Protein 1GU2 (pdb70)

CATH classification: 1.10.760.10

Structure (mmCIF, N/CA/C/O backbone):
data_1GU2
#
_entry.id   1GU2
#
_cell.length_a   58.537
_cell.length_b   74.115
_cell.length_c   78.388
_cell.angle_alpha   90.00
_cell.angle_beta   90.00
_cell.angle_gamma   90.00
#
_symmetry.space_group_name_H-M   'P 21 21 21'
#
loop_
_entity.id
_entity.type
_entity.pdbx_description
1 polymer "CYTOCHROME C''"
2 non-polymer 'HEME C'
3 water water
#
loop_
_atom_site.group_PDB
_atom_site.id
_atom_site.type_symbol
_atom_site.label_atom_id
_atom_site.label_alt_id
_atom_site.label_comp_id
_atom_site.label_asym_id
_atom_site.label_entity_id
_atom_site.label_seq_id
_atom_site.pdbx_PDB_ins_code
_atom_site.Cartn_x
_atom_site.Cartn_y
_atom_site.Cartn_z
_atom_site.occupancy
_atom_site.B_iso_or_equiv
_atom_site.auth_seq_id
_atom_site.auth_comp_id
_atom_site.auth_asym_id
_atom_site.auth_atom_id
_atom_site.pdbx_PDB_model_num
ATOM 1 N N . ASP A 1 1 ? 5.412 1.422 -1.843 1.00 15.93 1 ASP A N 1
ATOM 2 C CA . ASP A 1 1 ? 3.954 1.441 -1.783 1.00 12.88 1 ASP A CA 1
ATOM 3 C C . ASP A 1 1 ? 3.430 0.127 -1.244 1.00 11.78 1 ASP A C 1
ATOM 4 O O . ASP A 1 1 ? 4.192 -0.792 -0.938 1.00 12.21 1 ASP A O 1
ATOM 9 N N . VAL A 1 2 ? 2.099 -0.004 -1.132 1.00 12.84 2 VAL A N 1
ATOM 10 C CA . VAL A 1 2 ? 1.487 -1.234 -0.657 1.00 11.93 2 VAL A CA 1
ATOM 11 C C . VAL A 1 2 ? 1.848 -2.386 -1.540 1.00 11.96 2 VAL A C 1
ATOM 12 O O . VAL A 1 2 ? 2.085 -3.492 -1.030 1.00 12.18 2 VAL A O 1
ATOM 16 N N . THR A 1 3 ? 1.941 -2.231 -2.840 1.00 13.32 3 THR A N 1
ATOM 17 C CA . THR A 1 3 ? 2.241 -3.313 -3.770 1.00 11.43 3 THR A CA 1
ATOM 18 C C . THR A 1 3 ? 3.573 -3.968 -3.426 1.00 12.07 3 THR A C 1
ATOM 19 O O . THR A 1 3 ? 3.675 -5.185 -3.347 1.00 12.33 3 THR A O 1
ATOM 23 N N . ASN A 1 4 ? 4.590 -3.121 -3.281 1.00 12.36 4 ASN A N 1
ATOM 24 C CA . ASN A 1 4 ? 5.915 -3.690 -2.992 1.00 13.09 4 ASN A CA 1
ATOM 25 C C . ASN A 1 4 ? 5.932 -4.307 -1.619 1.00 11.24 4 ASN A C 1
ATOM 26 O O . ASN A 1 4 ? 6.598 -5.325 -1.439 1.00 11.89 4 ASN A O 1
ATOM 31 N N . ALA A 1 5 ? 5.229 -3.701 -0.657 1.00 10.90 5 ALA A N 1
ATOM 32 C CA . ALA A 1 5 ? 5.211 -4.283 0.699 1.00 10.81 5 ALA A CA 1
ATOM 33 C C . ALA A 1 5 ? 4.582 -5.653 0.646 1.00 10.25 5 ALA A C 1
ATOM 34 O O . ALA A 1 5 ? 5.099 -6.599 1.228 1.00 10.66 5 ALA A O 1
ATOM 36 N N . GLU A 1 6 ? 3.436 -5.779 -0.015 1.00 10.11 6 GLU A N 1
ATOM 37 C CA . GLU A 1 6 ? 2.773 -7.064 -0.071 1.00 10.10 6 GLU A CA 1
ATOM 38 C C . GLU A 1 6 ? 3.673 -8.131 -0.702 1.00 9.64 6 GLU A C 1
ATOM 39 O O . GLU A 1 6 ? 3.755 -9.261 -0.215 1.00 10.09 6 GLU A O 1
ATOM 45 N N . LYS A 1 7 ? 4.335 -7.810 -1.809 1.00 9.57 7 LYS A N 1
ATOM 46 C CA . LYS A 1 7 ? 5.215 -8.796 -2.434 1.00 10.15 7 LYS A CA 1
ATOM 47 C C . LYS A 1 7 ? 6.369 -9.198 -1.521 1.00 10.09 7 LYS A C 1
ATOM 48 O O . LYS A 1 7 ? 6.810 -10.357 -1.541 1.00 10.44 7 LYS A O 1
ATOM 54 N N . LEU A 1 8 ? 6.883 -8.278 -0.704 1.00 9.76 8 LEU A N 1
ATOM 55 C CA . LEU A 1 8 ? 7.947 -8.607 0.262 1.00 9.85 8 LEU A CA 1
ATOM 56 C C . LEU A 1 8 ? 7.433 -9.580 1.307 1.00 9.77 8 LEU A C 1
ATOM 57 O O . LEU A 1 8 ? 8.206 -10.453 1.764 1.00 10.27 8 LEU A O 1
ATOM 62 N N . VAL A 1 9 ? 6.182 -9.506 1.712 1.00 9.94 9 VAL A N 1
ATOM 63 C CA . VAL A 1 9 ? 5.683 -10.501 2.686 1.00 10.76 9 VAL A CA 1
ATOM 64 C C . VAL A 1 9 ? 5.818 -11.903 2.126 1.00 10.26 9 VAL A C 1
ATOM 65 O O . VAL A 1 9 ? 6.266 -12.813 2.804 1.00 10.84 9 VAL A O 1
ATOM 69 N N . TYR A 1 10 ? 5.462 -12.137 0.828 1.00 11.43 10 TYR A N 1
ATOM 70 C CA . TYR A 1 10 ? 5.632 -13.485 0.270 1.00 12.28 10 TYR A CA 1
ATOM 71 C C . TYR A 1 10 ? 7.080 -13.914 0.203 1.00 11.89 10 TYR A C 1
ATOM 72 O O . TYR A 1 10 ? 7.430 -15.048 0.512 1.00 13.20 10 TYR A O 1
ATOM 81 N N . LYS A 1 11 ? 7.935 -12.990 -0.220 1.00 11.32 11 LYS A N 1
ATOM 82 C CA . LYS A 1 11 ? 9.359 -13.282 -0.327 1.00 11.53 11 LYS A CA 1
ATOM 83 C C . LYS A 1 11 ? 9.914 -13.732 1.013 1.00 11.60 11 LYS A C 1
ATOM 84 O O . LYS A 1 11 ? 10.541 -14.794 1.139 1.00 12.63 11 LYS A O 1
ATOM 90 N N . TYR A 1 12 ? 9.696 -12.946 2.063 1.00 10.63 12 TYR A N 1
ATOM 91 C CA . TYR A 1 12 ? 10.240 -13.308 3.366 1.00 10.19 12 TYR A CA 1
ATOM 92 C C . TYR A 1 12 ? 9.547 -14.536 3.957 1.00 10.78 12 TYR A C 1
ATOM 93 O O . TYR A 1 12 ? 10.192 -15.328 4.680 1.00 11.40 12 TYR A O 1
ATOM 102 N N . THR A 1 13 ? 8.265 -14.733 3.644 1.00 10.74 13 THR A N 1
ATOM 103 C CA . THR A 1 13 ? 7.610 -15.964 4.127 1.00 10.96 13 THR A CA 1
ATOM 104 C C . THR A 1 13 ? 8.263 -17.193 3.550 1.00 11.06 13 THR A C 1
ATOM 105 O O . THR A 1 13 ? 8.520 -18.185 4.274 1.00 12.25 13 THR A O 1
ATOM 109 N N . ASN A 1 14 ? 8.549 -17.153 2.253 1.00 11.93 14 ASN A N 1
ATOM 110 C CA . ASN A 1 14 ? 9.143 -18.332 1.626 1.00 11.92 14 ASN A CA 1
ATOM 111 C C . ASN A 1 14 ? 10.557 -18.571 2.134 1.00 12.29 14 ASN A C 1
ATOM 112 O O . ASN A 1 14 ? 10.927 -19.749 2.357 1.00 12.54 14 ASN A O 1
ATOM 117 N N . ILE A 1 15 ? 11.371 -17.520 2.344 1.00 11.06 15 ILE A N 1
ATOM 118 C CA . ILE A 1 15 ? 12.697 -17.691 2.941 1.00 11.85 15 ILE A CA 1
ATOM 119 C C . ILE A 1 15 ? 12.572 -18.287 4.338 1.00 10.62 15 ILE A C 1
ATOM 120 O O . ILE A 1 15 ? 13.314 -19.204 4.715 1.00 12.02 15 ILE A O 1
ATOM 125 N N . ALA A 1 16 ? 11.635 -17.771 5.152 1.00 10.90 16 ALA A N 1
ATOM 126 C CA . ALA A 1 16 ? 11.443 -18.243 6.525 1.00 10.19 16 ALA A CA 1
ATOM 127 C C . ALA A 1 16 ? 11.013 -19.699 6.555 1.00 11.01 16 ALA A C 1
ATOM 128 O O . ALA A 1 16 ? 11.527 -20.478 7.368 1.00 11.39 16 ALA A O 1
ATOM 130 N N . HIS A 1 17 ? 10.108 -20.069 5.664 1.00 10.78 17 HIS A N 1
ATOM 131 C CA . HIS A 1 17 ? 9.635 -21.459 5.659 1.00 11.48 17 HIS A CA 1
ATOM 132 C C . HIS A 1 17 ? 10.729 -22.438 5.270 1.00 12.04 17 HIS A C 1
ATOM 133 O O . HIS A 1 17 ? 10.771 -23.563 5.780 1.00 12.94 17 HIS A O 1
ATOM 140 N N . SER A 1 18 ? 11.659 -22.048 4.394 1.00 11.30 18 SER A N 1
ATOM 141 C CA . SER A 1 18 ? 12.797 -22.892 4.053 1.00 11.51 18 SER A CA 1
ATOM 142 C C . SER A 1 18 ? 13.708 -23.115 5.271 1.00 11.34 18 SER A C 1
ATOM 143 O O . SER A 1 18 ? 14.210 -24.218 5.489 1.00 12.44 18 SER A O 1
ATOM 146 N N . ALA A 1 19 ? 13.912 -22.063 6.050 1.00 11.33 19 ALA A N 1
ATOM 147 C CA . ALA A 1 19 ? 14.829 -22.121 7.182 1.00 12.31 19 ALA A CA 1
ATOM 148 C C . ALA A 1 19 ? 14.228 -22.721 8.447 1.00 12.76 19 ALA A C 1
ATOM 149 O O . ALA A 1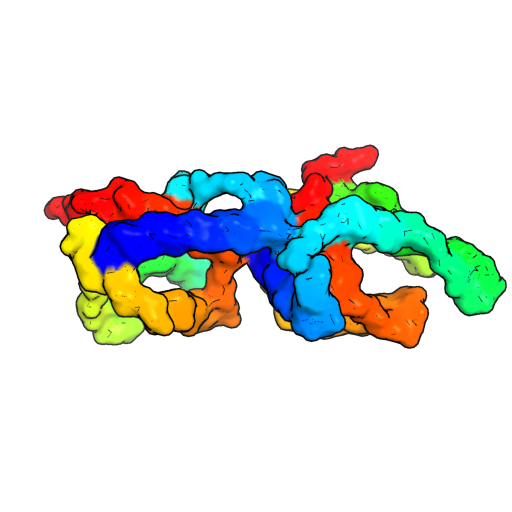 19 ? 14.951 -23.205 9.317 1.00 15.15 19 ALA A O 1
ATOM 151 N N . ASN A 1 20 ? 12.914 -22.632 8.564 1.00 12.65 20 ASN A N 1
ATOM 152 C CA . ASN A 1 20 ? 12.124 -22.916 9.781 1.00 11.31 20 ASN A CA 1
ATOM 153 C C . ASN A 1 20 ? 10.824 -23.524 9.343 1.00 11.85 20 ASN A C 1
ATOM 154 O O . ASN A 1 20 ? 9.841 -22.799 9.244 1.00 12.65 20 ASN A O 1
ATOM 159 N N . PRO A 1 21 ? 10.833 -24.810 8.998 1.00 13.11 21 PRO A N 1
ATOM 160 C CA . PRO A 1 21 ? 9.684 -25.415 8.329 1.00 13.97 21 PRO A CA 1
ATOM 161 C C . PRO A 1 21 ? 8.342 -25.317 9.047 1.00 14.78 21 PRO A C 1
ATOM 162 O O . PRO A 1 21 ? 7.277 -25.313 8.388 1.00 17.14 21 PRO A O 1
ATOM 166 N N . MET A 1 22 ? 8.327 -25.206 10.385 1.00 14.22 22 MET A N 1
ATOM 167 C CA . MET A 1 22 ? 7.047 -25.040 11.065 1.00 15.11 22 MET A CA 1
ATOM 168 C C . MET A 1 22 ? 6.424 -23.684 10.796 1.00 15.27 22 MET A C 1
ATOM 169 O O . MET A 1 22 ? 5.220 -23.518 11.003 1.00 18.90 22 MET A O 1
ATOM 174 N N . TYR A 1 23 ? 7.197 -22.714 10.327 1.00 13.26 23 TYR A N 1
ATOM 175 C CA . TYR A 1 23 ? 6.624 -21.422 9.945 1.00 12.72 23 TYR A CA 1
ATOM 176 C C . TYR A 1 23 ? 6.058 -21.519 8.569 1.00 12.34 23 TYR A C 1
ATOM 177 O O . TYR A 1 23 ? 6.817 -21.824 7.614 1.00 14.31 23 TYR A O 1
ATOM 186 N N . GLU A 1 24 ? 4.789 -21.260 8.418 1.00 12.84 24 GLU A N 1
ATOM 187 C CA . GLU A 1 24 ? 4.089 -21.455 7.139 1.00 16.10 24 GLU A CA 1
ATOM 188 C C . GLU A 1 24 ? 3.487 -20.216 6.514 1.00 14.51 24 GLU A C 1
ATOM 189 O O . GLU A 1 24 ? 3.380 -20.123 5.287 1.00 16.09 24 GLU A O 1
ATOM 195 N N . ALA A 1 25 ? 3.086 -19.258 7.342 1.00 13.02 25 ALA A N 1
ATOM 196 C CA . ALA A 1 25 ? 2.375 -18.064 6.898 1.00 13.70 25 ALA A CA 1
ATOM 197 C C . ALA A 1 25 ? 2.567 -16.982 7.923 1.00 12.28 25 ALA A C 1
ATOM 198 O O . ALA A 1 25 ? 2.777 -17.244 9.096 1.00 13.83 25 ALA A O 1
ATOM 200 N N . PRO A 1 26 ? 2.482 -15.736 7.492 1.00 10.89 26 PRO A N 1
ATOM 201 C CA . PRO A 1 26 ? 2.611 -14.620 8.453 1.00 12.28 26 PRO A CA 1
ATOM 202 C C . PRO A 1 26 ? 1.576 -14.583 9.559 1.00 11.12 26 PRO A C 1
ATOM 203 O O . PRO A 1 26 ? 0.394 -14.924 9.377 1.00 13.97 26 PRO A O 1
ATOM 207 N N . SER A 1 27 ? 1.993 -14.093 10.711 1.00 11.80 27 SER A N 1
ATOM 208 C CA . SER A 1 27 ? 1.143 -13.806 11.837 1.00 12.89 27 SER A CA 1
ATOM 209 C C . SER A 1 27 ? 1.162 -12.318 12.138 1.00 12.55 27 SER A C 1
ATOM 210 O O . SER A 1 27 ? 2.196 -11.821 12.606 1.00 11.66 27 SER A O 1
ATOM 213 N N . ILE A 1 28 ? 0.047 -11.664 11.859 1.00 12.21 28 ILE A N 1
ATOM 214 C CA . ILE A 1 28 ? 0.021 -10.253 12.199 1.00 13.14 28 ILE A CA 1
ATOM 215 C C . ILE A 1 28 ? 0.017 -10.006 13.704 1.00 12.60 28 ILE A C 1
ATOM 216 O O . ILE A 1 28 ? 0.536 -8.966 14.134 1.00 13.29 28 ILE A O 1
ATOM 225 N N . THR A 1 29 ? -0.505 -10.914 14.493 1.00 13.47 29 THR A N 1
ATOM 226 C CA . THR A 1 29 ? -0.396 -10.834 15.941 1.00 14.42 29 THR A CA 1
ATOM 227 C C . THR A 1 29 ? 1.060 -10.819 16.387 1.00 13.59 29 THR A C 1
ATOM 228 O O . THR A 1 29 ? 1.496 -10.012 17.243 1.00 14.36 29 THR A O 1
ATOM 232 N N . ASP A 1 30 ? 1.837 -11.754 15.814 1.00 12.99 30 ASP A N 1
ATOM 233 C CA . ASP A 1 30 ? 3.252 -11.768 16.198 1.00 12.62 30 ASP A CA 1
ATOM 234 C C . ASP A 1 30 ? 3.978 -10.554 15.693 1.00 11.69 30 ASP A C 1
ATOM 235 O O . ASP A 1 30 ? 4.892 -10.068 16.373 1.00 12.46 30 ASP A O 1
ATOM 240 N N . GLY A 1 31 ? 3.632 -10.045 14.537 1.00 10.85 31 GLY A N 1
ATOM 241 C CA . GLY A 1 31 ? 4.271 -8.806 14.049 1.00 11.66 31 GLY A CA 1
ATOM 242 C C . GLY A 1 31 ? 3.982 -7.630 14.959 1.00 10.92 31 GLY A C 1
ATOM 243 O O . GLY A 1 31 ? 4.898 -6.842 15.225 1.00 11.09 31 GLY A O 1
ATOM 244 N N . LYS A 1 32 ? 2.750 -7.500 15.450 1.00 11.48 32 LYS A N 1
ATOM 245 C CA . LYS A 1 32 ? 2.406 -6.456 16.375 1.00 11.32 32 LYS A CA 1
ATOM 246 C C . LYS A 1 32 ? 3.136 -6.614 17.719 1.00 11.24 32 LYS A C 1
ATOM 247 O O . LYS A 1 32 ? 3.641 -5.650 18.315 1.00 11.41 32 LYS A O 1
ATOM 253 N N . ILE A 1 33 ? 3.225 -7.859 18.227 1.00 12.00 33 ILE A N 1
ATOM 254 C CA . ILE A 1 33 ? 3.964 -8.081 19.468 1.00 12.53 33 ILE A CA 1
ATOM 255 C C . ILE A 1 33 ? 5.415 -7.719 19.282 1.00 12.62 33 ILE A C 1
ATOM 256 O O . ILE A 1 33 ? 5.979 -7.073 20.182 1.00 13.24 33 ILE A O 1
ATOM 261 N N . PHE A 1 34 ? 6.023 -8.076 18.171 1.00 11.58 34 PHE A N 1
ATOM 262 C CA . PHE A 1 34 ? 7.410 -7.752 17.884 1.00 11.45 34 PHE A CA 1
ATOM 263 C C . PHE A 1 34 ? 7.601 -6.235 17.903 1.00 11.31 34 PHE A C 1
ATOM 264 O O . PHE A 1 34 ? 8.564 -5.711 18.450 1.00 11.50 34 PHE A O 1
ATOM 272 N N . PHE A 1 35 ? 6.684 -5.477 17.317 1.00 10.83 35 PHE A N 1
ATOM 273 C CA . PHE A 1 35 ? 6.774 -4.010 17.206 1.00 10.60 35 PHE A CA 1
ATOM 274 C C . PHE A 1 35 ? 6.704 -3.318 18.555 1.00 10.84 35 PHE A C 1
ATOM 275 O O . PHE A 1 35 ? 7.363 -2.294 18.741 1.00 11.25 35 PHE A O 1
ATOM 283 N N . ASN A 1 36 ? 5.908 -3.870 19.471 1.00 10.94 36 ASN A N 1
ATOM 284 C CA . ASN A 1 36 ? 5.706 -3.270 20.789 1.00 11.90 36 ASN A CA 1
ATOM 285 C C . ASN A 1 36 ? 6.549 -3.849 21.886 1.00 11.76 36 ASN A C 1
ATOM 286 O O . ASN A 1 36 ? 6.580 -3.304 22.997 1.00 14.14 36 ASN A O 1
ATOM 291 N N . ARG A 1 37 ? 7.232 -4.953 21.656 1.00 14.51 37 ARG A N 1
ATOM 292 C CA . ARG A 1 37 ? 7.922 -5.661 22.735 1.00 16.97 37 ARG A CA 1
ATOM 293 C C . ARG A 1 37 ? 9.068 -4.858 23.277 1.00 14.31 37 ARG A C 1
ATOM 294 O O . ARG A 1 37 ? 9.879 -4.342 22.523 1.00 15.96 37 ARG A O 1
ATOM 302 N N . LYS A 1 38 ? 9.187 -4.764 24.620 1.00 13.99 38 LYS A N 1
ATOM 303 C CA . LYS A 1 38 ? 10.300 -4.103 25.222 1.00 12.75 38 LYS A CA 1
ATOM 304 C C . LYS A 1 38 ? 11.470 -5.052 25.278 1.00 14.98 38 LYS A C 1
ATOM 305 O O . LYS A 1 38 ? 11.411 -6.120 25.890 1.00 23.70 38 LYS A O 1
ATOM 311 N N . PHE A 1 39 ? 12.553 -4.644 24.631 1.00 11.77 39 PHE A N 1
ATOM 312 C CA . PHE A 1 39 ? 13.811 -5.377 24.678 1.00 11.18 39 PHE A CA 1
ATOM 313 C C . PHE A 1 39 ? 14.788 -4.608 25.534 1.00 11.26 39 PHE A C 1
ATOM 314 O O . PHE A 1 39 ? 14.610 -3.441 25.866 1.00 11.83 39 PHE A O 1
ATOM 322 N N . LYS A 1 40 ? 15.869 -5.296 25.924 1.00 11.99 40 LYS A N 1
ATOM 323 C CA . LYS A 1 40 ? 16.857 -4.729 26.831 1.00 11.94 40 LYS A CA 1
ATOM 324 C C . LYS A 1 40 ? 18.021 -4.198 26.038 1.00 12.53 40 LYS A C 1
ATOM 325 O O . LYS A 1 40 ? 18.681 -4.960 25.313 1.00 12.37 40 LYS A O 1
ATOM 331 N N . THR A 1 41 ? 18.284 -2.912 26.127 1.00 10.98 41 THR A N 1
ATOM 332 C CA . THR A 1 41 ? 19.471 -2.335 25.523 1.00 10.81 41 THR A CA 1
ATOM 333 C C . THR A 1 41 ? 20.681 -2.660 26.378 1.00 11.13 41 THR A C 1
ATOM 334 O O . THR A 1 41 ? 20.525 -3.071 27.560 1.00 11.13 41 THR A O 1
ATOM 338 N N . PRO A 1 42 ? 21.893 -2.523 25.857 1.00 11.31 42 PRO A N 1
ATOM 339 C CA . PRO A 1 42 ? 23.079 -2.859 26.674 1.00 11.55 42 PRO A CA 1
ATOM 340 C C . PRO A 1 42 ? 23.131 -2.201 28.047 1.00 11.00 42 PRO A C 1
ATOM 341 O O . PRO A 1 42 ? 23.576 -2.806 29.035 1.00 13.38 42 PRO A O 1
ATOM 345 N N . SER A 1 43 ? 22.648 -0.978 28.133 1.00 10.05 43 SER A N 1
ATOM 346 C CA . SER A 1 43 ? 22.636 -0.191 29.361 1.00 11.58 43 SER A CA 1
ATOM 347 C C . SER A 1 43 ? 21.704 -0.745 30.432 1.00 11.67 43 SER A C 1
ATOM 348 O O . SER A 1 43 ? 21.820 -0.400 31.591 1.00 14.62 43 SER A O 1
ATOM 351 N N . GLY A 1 44 ? 20.730 -1.562 30.036 1.00 10.82 44 GLY A N 1
ATOM 352 C CA . GLY A 1 44 ? 19.667 -2.027 30.947 1.00 11.52 44 GLY A CA 1
ATOM 353 C C . GLY A 1 44 ? 18.368 -1.270 30.711 1.00 10.45 44 GLY A C 1
ATOM 354 O O . GLY A 1 44 ? 17.334 -1.758 31.146 1.00 12.45 44 GLY A O 1
ATOM 355 N N . LYS A 1 45 ? 18.391 -0.144 29.999 1.00 10.51 45 LYS A N 1
ATOM 356 C CA . LYS A 1 45 ? 17.153 0.567 29.673 1.00 10.92 45 LYS A CA 1
ATOM 357 C C . LYS A 1 45 ? 16.374 -0.244 28.653 1.00 10.69 45 LYS A C 1
ATOM 358 O O . LYS A 1 45 ? 16.929 -0.807 27.695 1.00 12.31 45 LYS A O 1
ATOM 364 N N . GLU A 1 46 ? 15.071 -0.295 28.793 1.00 10.69 46 GLU A N 1
ATOM 365 C CA . GLU A 1 46 ? 14.216 -0.957 27.827 1.00 11.46 46 GLU A CA 1
ATOM 366 C C . GLU A 1 46 ? 13.862 -0.036 26.664 1.00 11.88 46 GLU A C 1
ATOM 367 O O . GLU A 1 46 ? 13.724 1.180 26.862 1.00 13.52 46 GLU A O 1
ATOM 373 N N . ALA A 1 47 ? 13.702 -0.600 25.490 1.00 10.46 47 ALA A N 1
ATOM 374 C CA . ALA A 1 47 ? 13.176 0.148 24.327 1.00 11.62 47 ALA A CA 1
ATOM 375 C C . ALA A 1 47 ? 12.347 -0.822 23.483 1.00 10.74 47 ALA A C 1
ATOM 376 O O . ALA A 1 47 ? 12.427 -2.018 23.680 1.00 11.13 47 ALA A O 1
ATOM 378 N N . ALA A 1 48 ? 11.575 -0.277 22.564 1.00 10.84 48 ALA A N 1
ATOM 379 C CA . ALA A 1 48 ? 10.776 -1.057 21.607 1.00 10.85 48 ALA A CA 1
ATOM 380 C C . ALA A 1 48 ? 10.798 -0.333 20.271 1.00 11.44 48 ALA A C 1
ATOM 381 O O . ALA A 1 48 ? 11.104 0.864 20.218 1.00 10.69 48 ALA A O 1
ATOM 383 N N . CYS A 1 49 ? 10.436 -1.009 19.196 1.00 10.10 49 CYS A N 1
ATOM 384 C CA . CYS A 1 49 ? 10.247 -0.283 17.929 1.00 9.34 49 CYS A CA 1
ATOM 385 C C . CYS A 1 49 ? 9.285 0.925 18.132 1.00 9.57 49 CYS A C 1
ATOM 386 O O . CYS A 1 49 ? 9.501 2.000 17.573 1.00 9.64 49 CYS A O 1
ATOM 389 N N . ALA A 1 50 ? 8.247 0.681 18.921 1.00 10.13 50 ALA A N 1
ATOM 390 C CA . ALA A 1 50 ? 7.264 1.703 19.229 1.00 11.23 50 ALA A CA 1
ATOM 391 C C . ALA A 1 50 ? 7.812 2.906 19.995 1.00 11.47 50 ALA A C 1
ATOM 392 O O . ALA A 1 50 ? 7.173 3.966 20.037 1.00 11.90 50 ALA A O 1
ATOM 394 N N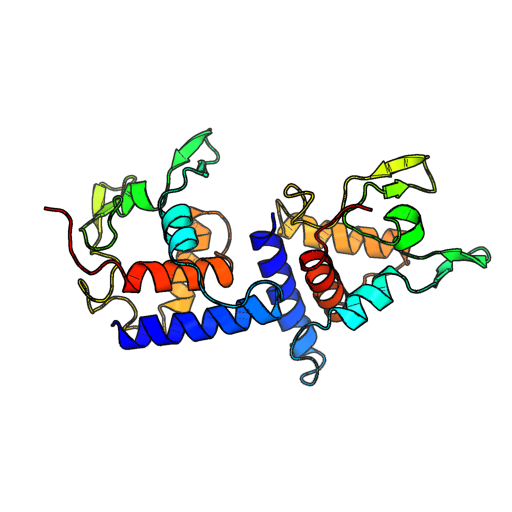 . SER A 1 51 ? 9.006 2.780 20.597 1.00 11.20 51 SER A N 1
ATOM 395 C CA . SER A 1 51 ? 9.600 3.912 21.293 1.00 11.80 51 SER A CA 1
ATOM 396 C C . SER A 1 51 ? 9.798 5.090 20.357 1.00 12.53 51 SER A C 1
ATOM 397 O O . SER A 1 51 ? 9.616 6.221 20.772 1.00 13.36 51 SER A O 1
ATOM 400 N N . CYS A 1 52 ? 10.198 4.789 19.112 1.00 11.37 52 CYS A N 1
ATOM 401 C CA . CYS A 1 52 ? 10.410 5.817 18.105 1.00 10.88 52 CYS A CA 1
ATOM 402 C C . CYS A 1 52 ? 9.249 5.906 17.136 1.00 11.40 52 CYS A C 1
ATOM 403 O O . CYS A 1 52 ? 8.912 6.987 16.659 1.00 13.62 52 CYS A O 1
ATOM 406 N N . HIS A 1 53 ? 8.613 4.794 16.797 1.00 10.60 53 HIS A N 1
ATOM 407 C CA . HIS A 1 53 ? 7.591 4.797 15.724 1.00 10.56 53 HIS A CA 1
ATOM 408 C C . HIS A 1 53 ? 6.195 4.955 16.273 1.00 11.23 53 HIS A C 1
ATOM 409 O O . HIS A 1 53 ? 5.226 4.989 15.499 1.00 11.43 53 HIS A O 1
ATOM 416 N N . THR A 1 54 ? 6.046 5.073 17.611 1.00 11.51 54 THR A N 1
ATOM 417 C CA . THR A 1 54 ? 4.787 5.092 18.362 1.00 11.94 54 THR A CA 1
ATOM 418 C C . THR A 1 54 ? 4.174 3.709 18.315 1.00 11.75 54 THR A C 1
ATOM 419 O O . THR A 1 54 ? 4.636 2.799 17.614 1.00 11.52 54 THR A O 1
ATOM 423 N N . ASN A 1 55 ? 3.072 3.542 19.076 1.00 12.70 55 ASN A N 1
ATOM 424 C CA . ASN A 1 55 ? 2.410 2.234 19.049 1.00 13.12 55 ASN A CA 1
ATOM 425 C C . ASN A 1 55 ? 1.450 1.997 17.916 1.00 12.83 55 ASN A C 1
ATOM 426 O O . ASN A 1 55 ? 0.689 1.033 17.812 1.00 13.89 55 ASN A O 1
ATOM 431 N N . ASN A 1 56 ? 1.353 2.798 16.949 1.00 12.88 56 ASN A N 1
ATOM 432 C CA . ASN A 1 56 ? 0.652 2.850 15.683 1.00 11.65 56 ASN A CA 1
ATOM 433 C C . ASN A 1 56 ? 1.596 3.297 14.552 1.00 11.65 56 ASN A C 1
ATOM 434 O O . ASN A 1 56 ? 1.908 4.485 14.418 1.00 11.53 56 ASN A O 1
ATOM 439 N N . PRO A 1 57 ? 1.946 2.358 13.677 1.00 11.07 57 PRO A N 1
ATOM 440 C CA . PRO A 1 57 ? 2.851 2.710 12.559 1.00 11.16 57 PRO A CA 1
ATOM 441 C C . PRO A 1 57 ? 2.257 3.548 11.457 1.00 10.98 57 PRO A C 1
ATOM 442 O O . PRO A 1 57 ? 2.942 3.984 10.524 1.00 11.85 57 PRO A O 1
ATOM 446 N N . ALA A 1 58 ? 0.973 3.918 11.484 1.00 11.73 58 ALA A N 1
ATOM 447 C CA . ALA A 1 58 ? 0.286 4.857 10.659 1.00 11.94 58 ALA A CA 1
ATOM 448 C C . ALA A 1 58 ? 0.531 6.282 11.151 1.00 11.90 58 ALA A C 1
ATOM 449 O O . ALA A 1 58 ? 0.211 7.228 10.403 1.00 13.34 58 ALA A O 1
ATOM 451 N N . ASN A 1 59 ? 1.100 6.479 12.337 1.00 11.01 59 ASN A N 1
ATOM 452 C CA . ASN A 1 59 ? 1.372 7.816 12.855 1.00 11.24 59 ASN A CA 1
ATOM 453 C C . ASN A 1 59 ? 2.796 8.290 12.563 1.00 11.29 59 ASN A C 1
ATOM 454 O O . ASN A 1 59 ? 3.692 7.502 12.270 1.00 11.62 59 ASN A O 1
ATOM 459 N N . VAL A 1 60 ? 3.019 9.587 12.692 1.00 12.32 60 VAL A N 1
ATOM 460 C CA . VAL A 1 60 ? 4.361 10.157 12.640 1.00 12.03 60 VAL A CA 1
ATOM 461 C C . VAL A 1 60 ? 5.070 9.833 13.932 1.00 11.88 60 VAL A C 1
ATOM 462 O O . VAL A 1 60 ? 4.542 10.024 15.017 1.00 15.15 60 VAL A O 1
ATOM 466 N N . GLY A 1 61 ? 6.282 9.339 13.838 1.00 12.31 61 GLY A N 1
ATOM 467 C CA . GLY A 1 61 ? 7.138 8.984 14.940 1.00 13.27 61 GLY A CA 1
ATOM 468 C C . GLY A 1 61 ? 8.118 10.082 15.303 1.00 12.78 61 GLY A C 1
ATOM 469 O O . GLY A 1 61 ? 8.119 11.184 14.720 1.00 13.21 61 GLY A O 1
ATOM 470 N N . LYS A 1 62 ? 8.948 9.799 16.306 1.00 12.69 62 LYS A N 1
ATOM 471 C CA . LYS A 1 62 ? 9.956 10.736 16.768 1.00 13.76 62 LYS A CA 1
ATOM 472 C C . LYS A 1 62 ? 11.145 9.932 17.304 1.00 13.18 62 LYS A C 1
ATOM 473 O O . LYS A 1 62 ? 10.984 9.088 18.172 1.00 14.45 62 LYS A O 1
ATOM 479 N N . ASN A 1 63 ? 12.320 10.223 16.759 1.00 13.60 63 ASN A N 1
ATOM 480 C CA . ASN A 1 63 ? 13.549 9.529 17.161 1.00 13.33 63 ASN A CA 1
ATOM 481 C C . ASN A 1 63 ? 13.889 9.943 18.577 1.00 14.07 63 ASN A C 1
ATOM 482 O O . ASN A 1 63 ? 14.145 11.115 18.825 1.00 16.89 63 ASN A O 1
ATOM 487 N N . ILE A 1 64 ? 13.992 8.950 19.485 1.00 13.71 64 ILE A N 1
ATOM 488 C CA . ILE A 1 64 ? 14.253 9.300 20.887 1.00 14.85 64 ILE A CA 1
ATOM 489 C C . ILE A 1 64 ? 15.662 9.755 21.138 1.00 14.90 64 ILE A C 1
ATOM 490 O O . ILE A 1 64 ? 15.944 10.422 22.144 1.00 20.02 64 ILE A O 1
ATOM 495 N N . VAL A 1 65 ? 16.618 9.438 20.328 1.00 15.66 65 VAL A N 1
ATOM 496 C CA . VAL A 1 65 ? 18.006 9.922 20.353 1.00 16.14 65 VAL A CA 1
ATOM 497 C C . VAL A 1 65 ? 18.126 11.354 19.860 1.00 18.03 65 VAL A C 1
ATOM 498 O O . VAL A 1 65 ? 18.804 12.109 20.570 1.00 19.33 65 VAL A O 1
ATOM 502 N N . THR A 1 66 ? 17.528 11.731 18.723 1.00 19.03 66 THR A N 1
ATOM 503 C CA . THR A 1 66 ? 17.787 13.031 18.126 1.00 21.26 66 THR A CA 1
ATOM 504 C C . THR A 1 66 ? 16.612 13.980 18.167 1.00 19.87 66 THR A C 1
ATOM 505 O O . THR A 1 66 ? 16.787 15.193 17.874 1.00 25.96 66 THR A O 1
ATOM 509 N N . GLY A 1 67 ? 15.428 13.493 18.483 1.00 19.13 67 GLY A N 1
ATOM 510 C CA . GLY A 1 67 ? 14.256 14.377 18.515 1.00 22.07 67 GLY A CA 1
ATOM 511 C C . GLY A 1 67 ? 13.591 14.648 17.190 1.00 19.04 67 GLY A C 1
ATOM 512 O O . GLY A 1 67 ? 12.588 15.356 17.091 1.00 23.30 67 GLY A O 1
ATOM 513 N N . LYS A 1 68 ? 14.005 14.112 16.080 1.00 17.81 68 LYS A N 1
ATOM 514 C CA . LYS A 1 68 ? 13.633 14.351 14.696 1.00 17.82 68 LYS A CA 1
ATOM 515 C C . LYS A 1 68 ? 12.390 13.525 14.416 1.00 17.84 68 LYS A C 1
ATOM 516 O O . LYS A 1 68 ? 12.330 12.349 14.777 1.00 16.20 68 LYS A O 1
ATOM 522 N N . GLU A 1 69 ? 11.393 14.154 13.787 1.00 16.47 69 GLU A N 1
ATOM 523 C CA . GLU A 1 69 ? 10.226 13.366 13.432 1.00 15.72 69 GLU A CA 1
ATOM 524 C C . GLU A 1 69 ? 10.574 12.318 12.365 1.00 14.23 69 GLU A C 1
ATOM 525 O O . GLU A 1 69 ? 11.513 12.446 11.555 1.00 16.23 69 GLU A O 1
ATOM 531 N N . ILE A 1 70 ? 9.782 11.264 12.359 1.00 12.39 70 ILE A N 1
ATOM 532 C CA . ILE A 1 70 ? 9.924 10.144 11.440 1.00 12.01 70 ILE A CA 1
ATOM 533 C C . ILE A 1 70 ? 8.631 9.912 10.668 1.00 11.49 70 ILE A C 1
ATOM 534 O O . ILE A 1 70 ? 7.596 9.712 11.285 1.00 13.23 70 ILE A O 1
ATOM 539 N N . PRO A 1 71 ? 8.616 9.946 9.338 1.00 12.15 71 PRO A N 1
ATOM 540 C CA . PRO A 1 71 ? 7.364 9.677 8.634 1.00 12.22 71 PRO A CA 1
ATOM 541 C C . PRO A 1 71 ? 6.779 8.317 9.007 1.00 13.12 71 PRO A C 1
ATOM 542 O O . PRO A 1 71 ? 7.487 7.366 9.417 1.00 11.73 71 PRO A O 1
ATOM 546 N N . PRO A 1 72 ? 5.467 8.130 8.818 1.00 11.66 72 PRO A N 1
ATOM 547 C CA . PRO A 1 72 ? 4.859 6.847 9.160 1.00 11.05 72 PRO A CA 1
ATOM 548 C C . PRO A 1 72 ? 5.498 5.677 8.408 1.00 10.47 72 PRO A C 1
ATOM 549 O O . PRO A 1 72 ? 6.026 5.834 7.284 1.00 11.17 72 PRO A O 1
ATOM 553 N N . LEU A 1 73 ? 5.413 4.485 9.016 1.00 9.93 73 LEU A N 1
ATOM 554 C CA . LEU A 1 73 ? 5.841 3.243 8.395 1.00 9.52 73 LEU A CA 1
ATOM 555 C C . LEU A 1 73 ? 4.783 2.532 7.543 1.00 9.82 73 LEU A C 1
ATOM 556 O O . LEU A 1 73 ? 5.133 1.823 6.602 1.00 10.17 73 LEU A O 1
ATOM 561 N N . ALA A 1 74 ? 3.487 2.729 7.860 1.00 10.18 74 ALA A N 1
ATOM 562 C CA . ALA A 1 74 ? 2.444 1.998 7.158 1.00 10.15 74 ALA A CA 1
ATOM 563 C C . ALA A 1 74 ? 2.304 2.461 5.721 1.00 10.30 74 ALA A C 1
ATOM 564 O O . ALA A 1 74 ? 2.076 3.652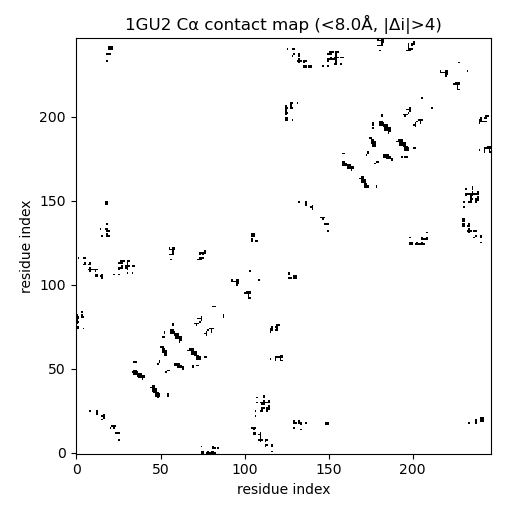 5.477 1.00 11.21 74 ALA A O 1
ATOM 566 N N . PRO A 1 75 ? 2.477 1.587 4.732 1.00 10.34 75 PRO A N 1
ATOM 567 C CA . PRO A 1 75 ? 2.526 2.044 3.321 1.00 11.53 75 PRO A CA 1
ATOM 568 C C . PRO A 1 75 ? 1.207 2.494 2.732 1.00 13.04 75 PRO A C 1
ATOM 569 O O . PRO A 1 75 ? 1.221 3.217 1.735 1.00 13.74 75 PRO A O 1
ATOM 573 N N . ARG A 1 76 ? 0.081 2.175 3.358 1.00 11.84 76 ARG A N 1
ATOM 574 C CA . ARG A 1 76 ? -1.192 2.773 2.883 1.00 12.81 76 ARG A CA 1
ATOM 575 C C . ARG A 1 76 ? -1.266 4.249 3.251 1.00 14.12 76 ARG A C 1
ATOM 576 O O . ARG A 1 76 ? -1.916 5.033 2.563 1.00 16.39 76 ARG A O 1
ATOM 584 N N . VAL A 1 77 ? -0.589 4.644 4.334 1.00 13.00 77 VAL A N 1
ATOM 585 C CA . VAL A 1 77 ? -0.595 6.015 4.801 1.00 12.77 77 VAL A CA 1
ATOM 586 C C . VAL A 1 77 ? 0.545 6.795 4.196 1.00 13.86 77 VAL A C 1
ATOM 587 O O . VAL A 1 77 ? 0.335 7.907 3.695 1.00 17.14 77 VAL A O 1
ATOM 591 N N . ASN A 1 78 ? 1.740 6.233 4.222 1.00 13.29 78 ASN A N 1
ATOM 592 C CA . ASN A 1 78 ? 2.900 6.836 3.579 1.00 12.53 78 ASN A CA 1
ATOM 593 C C . ASN A 1 78 ? 3.296 5.968 2.405 1.00 12.98 78 ASN A C 1
ATOM 594 O O . ASN A 1 78 ? 4.044 5.001 2.575 1.00 12.44 78 ASN A O 1
ATOM 599 N N . THR A 1 79 ? 2.836 6.292 1.223 1.00 13.93 79 THR A N 1
ATOM 600 C CA . THR A 1 79 ? 2.985 5.435 0.058 1.00 13.58 79 THR A CA 1
ATOM 601 C C . THR A 1 79 ? 4.404 5.396 -0.469 1.00 14.13 79 THR A C 1
ATOM 602 O O . THR A 1 79 ? 4.689 4.546 -1.294 1.00 16.87 79 THR A O 1
ATOM 606 N N . LYS A 1 80 ? 5.294 6.262 0.023 1.00 13.68 80 LYS A N 1
ATOM 607 C CA . LYS A 1 80 ? 6.728 6.133 -0.304 1.00 13.97 80 LYS A CA 1
ATOM 608 C C . LYS A 1 80 ? 7.394 4.925 0.350 1.00 12.49 80 LYS A C 1
ATOM 609 O O . LYS A 1 80 ? 8.400 4.398 -0.162 1.00 12.87 80 LYS A O 1
ATOM 615 N N . ARG A 1 81 ? 6.857 4.448 1.472 1.00 12.46 81 ARG A N 1
ATOM 616 C CA . ARG A 1 81 ? 7.472 3.274 2.102 1.00 11.58 81 ARG A CA 1
ATOM 617 C C . ARG A 1 81 ? 7.454 2.059 1.202 1.00 11.47 81 ARG A C 1
ATOM 618 O O . ARG A 1 81 ? 6.370 1.667 0.710 1.00 12.98 81 ARG A O 1
ATOM 626 N N . PHE A 1 82 ? 8.608 1.472 0.965 1.00 11.25 82 PHE A N 1
ATOM 627 C CA . PHE A 1 82 ? 8.848 0.287 0.140 1.00 11.55 82 PHE A CA 1
ATOM 628 C C . PHE A 1 82 ? 8.819 0.561 -1.355 1.00 13.12 82 PHE A C 1
ATOM 629 O O . PHE A 1 82 ? 9.038 -0.389 -2.148 1.00 14.68 82 PHE A O 1
ATOM 637 N N . THR A 1 83 ? 8.647 1.820 -1.815 1.00 12.97 83 THR A N 1
ATOM 638 C CA . THR A 1 83 ? 8.699 2.060 -3.260 1.00 12.93 83 THR A CA 1
ATOM 639 C C . THR A 1 83 ? 10.100 1.921 -3.823 1.00 12.98 83 THR A C 1
ATOM 640 O O . THR A 1 83 ? 10.229 1.539 -5.011 1.00 14.41 83 THR A O 1
ATOM 644 N N . ASP A 1 84 ? 11.081 2.246 -3.023 1.00 14.17 84 ASP A N 1
ATOM 645 C CA . ASP A 1 84 ? 12.486 2.230 -3.360 1.00 15.16 84 ASP A CA 1
ATOM 646 C C . ASP A 1 84 ? 12.973 0.793 -3.235 1.00 13.96 84 ASP A C 1
ATOM 647 O O . ASP A 1 84 ? 13.818 0.426 -2.454 1.00 16.97 84 ASP A O 1
ATOM 652 N N . ILE A 1 85 ? 12.349 -0.044 -4.093 1.00 13.95 85 ILE A N 1
ATOM 653 C CA . ILE A 1 85 ? 12.537 -1.467 -3.852 1.00 15.05 85 ILE A CA 1
ATOM 654 C C . ILE A 1 85 ? 13.982 -1.971 -4.069 1.00 17.26 85 ILE A C 1
ATOM 655 O O . ILE A 1 85 ? 14.370 -2.979 -3.470 1.00 20.45 85 ILE A O 1
ATOM 660 N N . ASP A 1 86 ? 14.779 -1.278 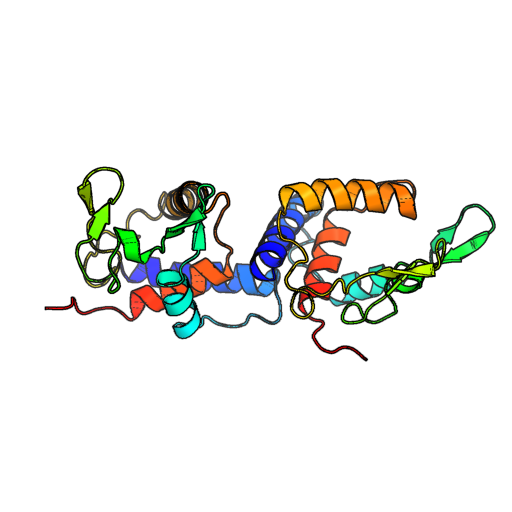-4.868 1.00 13.96 86 ASP A N 1
ATOM 661 C CA . ASP A 1 86 ? 16.181 -1.687 -5.044 1.00 13.15 86 ASP A CA 1
ATOM 662 C C . ASP A 1 86 ? 16.994 -1.491 -3.755 1.00 15.25 86 ASP A C 1
ATOM 663 O O . ASP A 1 86 ? 18.046 -2.138 -3.591 1.00 23.51 86 ASP A O 1
ATOM 668 N N . LYS A 1 87 ? 16.525 -0.639 -2.845 1.00 17.49 87 LYS A N 1
ATOM 669 C CA . LYS A 1 87 ? 17.303 -0.351 -1.671 1.00 22.28 87 LYS A CA 1
ATOM 670 C C . LYS A 1 87 ? 16.653 -0.791 -0.386 1.00 16.67 87 LYS A C 1
ATOM 671 O O . LYS A 1 87 ? 17.349 -0.927 0.615 1.00 15.25 87 LYS A O 1
ATOM 677 N N . VAL A 1 88 ? 15.327 -0.977 -0.341 1.00 15.13 88 VAL A N 1
ATOM 678 C CA . VAL A 1 88 ? 14.680 -1.048 0.964 1.00 14.71 88 VAL A CA 1
ATOM 679 C C . VAL A 1 88 ? 15.028 -2.323 1.705 1.00 13.64 88 VAL A C 1
ATOM 680 O O . VAL A 1 88 ? 15.063 -2.356 2.919 1.00 12.58 88 VAL A O 1
ATOM 684 N N . GLU A 1 89 ? 15.285 -3.441 1.020 1.00 14.08 89 GLU A N 1
ATOM 685 C CA . GLU A 1 89 ? 15.668 -4.666 1.729 1.00 13.21 89 GLU A CA 1
ATOM 686 C C . GLU A 1 89 ? 17.000 -4.486 2.426 1.00 11.74 89 GLU A C 1
ATOM 687 O O . GLU A 1 89 ? 17.151 -4.883 3.579 1.00 12.77 89 GLU A O 1
ATOM 693 N N . ASP A 1 90 ? 17.981 -3.889 1.749 1.00 12.20 90 ASP A N 1
ATOM 694 C CA . ASP A 1 90 ? 19.272 -3.610 2.372 1.00 13.50 90 ASP A CA 1
ATOM 695 C C . ASP A 1 90 ? 19.098 -2.615 3.494 1.00 12.27 90 ASP A C 1
ATOM 696 O O . ASP A 1 90 ? 19.739 -2.717 4.545 1.00 13.19 90 ASP A O 1
ATOM 701 N N . GLU A 1 91 ? 18.261 -1.602 3.300 1.00 12.23 91 GLU A N 1
ATOM 702 C CA . GLU A 1 91 ? 18.077 -0.593 4.368 1.00 12.65 91 GLU A CA 1
ATOM 703 C C . GLU A 1 91 ? 17.437 -1.211 5.596 1.00 12.51 91 GLU A C 1
ATOM 704 O O . GLU A 1 91 ? 17.795 -0.847 6.722 1.00 12.71 91 GLU A O 1
ATOM 710 N N . PHE A 1 92 ? 16.492 -2.130 5.430 1.00 12.29 92 PHE A N 1
ATOM 711 C CA . PHE A 1 92 ? 15.851 -2.761 6.580 1.00 12.65 92 PHE A CA 1
ATOM 712 C C . PHE A 1 92 ? 16.834 -3.655 7.324 1.00 11.73 92 PHE A C 1
ATOM 713 O O . PHE A 1 92 ? 16.882 -3.664 8.546 1.00 10.66 92 PHE A O 1
ATOM 721 N N . THR A 1 93 ? 17.669 -4.370 6.591 1.00 10.55 93 THR A N 1
ATOM 722 C CA . THR A 1 93 ? 18.756 -5.140 7.196 1.00 10.88 93 THR A CA 1
ATOM 723 C C . THR A 1 93 ? 19.687 -4.236 8.004 1.00 10.77 93 THR A C 1
ATOM 724 O O . THR A 1 93 ? 20.030 -4.528 9.181 1.00 9.99 93 THR A O 1
ATOM 728 N N . LYS A 1 94 ? 20.102 -3.109 7.439 1.00 10.40 94 LYS A N 1
ATOM 729 C CA . LYS A 1 94 ? 20.983 -2.172 8.174 1.00 10.50 94 LYS A CA 1
ATOM 730 C C . LYS A 1 94 ? 20.284 -1.670 9.428 1.00 10.59 94 LYS A C 1
ATOM 731 O O . LYS A 1 94 ? 20.868 -1.571 10.506 1.00 9.79 94 LYS A O 1
ATOM 737 N N . HIS A 1 95 ? 18.988 -1.331 9.313 1.00 10.23 95 HIS A N 1
ATOM 738 C CA . HIS A 1 95 ? 18.254 -0.782 10.473 1.00 9.90 95 HIS A CA 1
ATOM 739 C C . HIS A 1 95 ? 18.082 -1.794 11.580 1.00 9.27 95 HIS A C 1
ATOM 740 O O . HIS A 1 95 ? 18.253 -1.478 12.752 1.00 9.66 95 HIS A O 1
ATOM 747 N N . CYS A 1 96 ? 17.745 -3.026 11.241 1.00 9.31 96 CYS A N 1
ATOM 748 C CA . CYS A 1 96 ? 17.688 -4.075 12.254 1.00 9.52 96 CYS A CA 1
ATOM 749 C C . CYS A 1 96 ? 19.027 -4.227 12.957 1.00 10.02 96 CYS A C 1
ATOM 750 O O . CYS A 1 96 ? 19.109 -4.317 14.181 1.00 10.17 96 CYS A O 1
ATOM 753 N N . ASN A 1 97 ? 20.114 -4.242 12.181 1.00 9.64 97 ASN A N 1
ATOM 754 C CA . ASN A 1 97 ? 21.445 -4.297 12.784 1.00 10.05 97 ASN A CA 1
ATOM 755 C C . ASN A 1 97 ? 21.715 -3.151 13.732 1.00 10.07 97 ASN A C 1
ATOM 756 O O . ASN A 1 97 ? 22.267 -3.345 14.816 1.00 12.21 97 ASN A O 1
ATOM 761 N N . ASP A 1 98 ? 21.356 -1.945 13.354 1.00 10.52 98 ASP A N 1
ATOM 762 C CA . ASP A 1 98 ? 21.516 -0.758 14.192 1.00 10.68 98 ASP A CA 1
ATOM 763 C C . ASP A 1 98 ? 20.736 -0.876 15.500 1.00 11.40 98 ASP A C 1
ATOM 764 O O . ASP A 1 98 ? 21.210 -0.714 16.600 1.00 15.87 98 ASP A O 1
ATOM 773 N N . ILE A 1 99 ? 19.439 -1.205 15.424 1.00 9.59 99 ILE A N 1
ATOM 774 C CA . ILE A 1 99 ? 18.569 -1.182 16.584 1.00 9.55 99 ILE A CA 1
ATOM 775 C C . ILE A 1 99 ? 18.776 -2.394 17.490 1.00 9.96 99 ILE A C 1
ATOM 776 O O . ILE A 1 99 ? 18.799 -2.246 18.719 1.00 12.08 99 ILE A O 1
ATOM 781 N N . LEU A 1 100 ? 18.918 -3.584 16.863 1.00 9.93 100 LEU A N 1
ATOM 782 C CA . LEU A 1 100 ? 18.928 -4.818 17.651 1.00 10.19 100 LEU A CA 1
ATOM 783 C C . LEU A 1 100 ? 20.294 -5.472 17.757 1.00 10.03 100 LEU A C 1
ATOM 784 O O . LEU A 1 100 ? 20.452 -6.383 18.576 1.00 10.68 100 LEU A O 1
ATOM 789 N N . GLY A 1 101 ? 21.269 -5.062 16.936 1.00 10.47 101 GLY A N 1
ATOM 790 C CA . GLY A 1 101 ? 22.588 -5.707 16.946 1.00 10.66 101 GLY A CA 1
ATOM 791 C C . GLY A 1 101 ? 22.787 -6.739 15.892 1.00 10.57 101 GLY A C 1
ATOM 792 O O . GLY A 1 101 ? 23.929 -7.226 15.752 1.00 11.62 101 GLY A O 1
ATOM 793 N N . ALA A 1 102 ? 21.755 -7.113 15.142 1.00 10.30 102 ALA A N 1
ATOM 794 C CA . ALA A 1 102 ? 21.805 -8.134 14.127 1.00 10.10 102 ALA A CA 1
ATOM 795 C C . ALA A 1 102 ? 20.575 -7.979 13.232 1.00 10.09 102 ALA A C 1
ATOM 796 O O . ALA A 1 102 ? 19.616 -7.298 13.599 1.00 11.11 102 ALA A O 1
ATOM 798 N N . ASP A 1 103 ? 20.591 -8.651 12.094 1.00 10.87 103 ASP A N 1
ATOM 799 C CA . ASP A 1 103 ? 19.434 -8.539 11.180 1.00 11.64 103 ASP A CA 1
ATOM 800 C C . ASP A 1 103 ? 18.208 -9.138 11.870 1.00 11.19 103 ASP A C 1
ATOM 801 O O . ASP A 1 103 ? 18.254 -10.024 12.720 1.00 13.21 103 ASP A O 1
ATOM 806 N N . CYS A 1 104 ? 17.037 -8.637 11.445 1.00 10.90 104 CYS A N 1
ATOM 807 C CA . CYS A 1 104 ? 15.782 -9.310 11.859 1.00 11.38 104 CYS A CA 1
ATOM 808 C C . CYS A 1 104 ? 15.696 -10.604 11.084 1.00 11.46 104 CYS A C 1
ATOM 8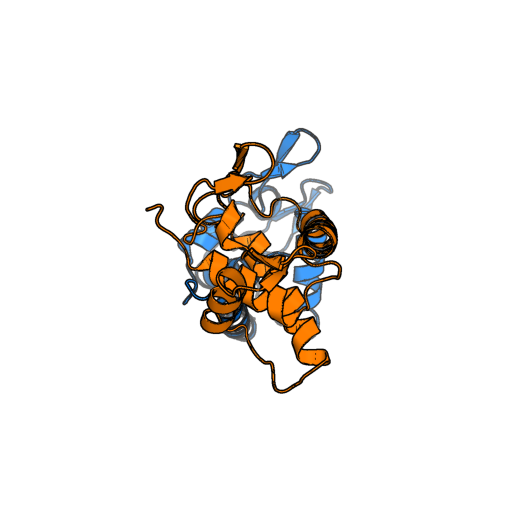09 O O . CYS A 1 104 ? 16.259 -10.718 9.956 1.00 11.84 104 CYS A O 1
ATOM 812 N N . SER A 1 105 ? 15.007 -11.600 11.645 1.00 11.02 105 SER A N 1
ATOM 813 C CA . SER A 1 105 ? 14.880 -12.890 10.911 1.00 10.88 105 SER A CA 1
ATOM 814 C C . SER A 1 105 ? 13.860 -12.777 9.801 1.00 10.31 105 SER A C 1
ATOM 815 O O . SER A 1 105 ? 13.000 -11.867 9.809 1.00 9.98 105 SER A O 1
ATOM 818 N N . PRO A 1 106 ? 13.923 -13.656 8.792 1.00 10.07 106 PRO A N 1
ATOM 819 C CA . PRO A 1 106 ? 12.922 -13.619 7.739 1.00 10.51 106 PRO A CA 1
ATOM 820 C C . PRO A 1 106 ? 11.482 -13.687 8.233 1.00 9.61 106 PRO A C 1
ATOM 821 O O . PRO A 1 106 ? 10.610 -12.943 7.734 1.00 9.69 106 PRO A O 1
ATOM 825 N N . SER A 1 107 ? 11.177 -14.535 9.235 1.00 10.02 107 SER A N 1
ATOM 826 C CA . SER A 1 107 ? 9.821 -14.577 9.772 1.00 9.92 107 SER A CA 1
ATOM 827 C C . SER A 1 107 ? 9.448 -13.292 10.497 1.00 9.21 107 SER A C 1
ATOM 828 O O . SER A 1 107 ? 8.302 -12.845 10.400 1.00 9.33 107 SER A O 1
ATOM 831 N N . GLU A 1 108 ? 10.359 -12.644 11.230 1.00 9.27 108 GLU A N 1
ATOM 832 C CA . GLU A 1 108 ? 10.088 -11.388 11.835 1.00 9.46 108 GLU A CA 1
ATOM 833 C C . GLU A 1 108 ? 9.756 -10.356 10.770 1.00 8.80 108 GLU A C 1
ATOM 834 O O . GLU A 1 108 ? 8.827 -9.565 10.959 1.00 9.66 108 GLU A O 1
ATOM 840 N N . LYS A 1 109 ? 10.474 -10.337 9.658 1.00 9.05 109 LYS A N 1
ATOM 841 C CA . LYS A 1 109 ? 10.211 -9.350 8.600 1.00 10.10 109 LYS A CA 1
ATOM 842 C C . LYS A 1 109 ? 8.879 -9.612 7.929 1.00 9.18 109 LYS A C 1
ATOM 843 O O . LYS A 1 109 ? 8.092 -8.702 7.687 1.00 9.59 109 LYS A O 1
ATOM 849 N N . ALA A 1 110 ? 8.569 -10.881 7.616 1.00 9.87 110 ALA A N 1
ATOM 850 C CA . ALA A 1 110 ? 7.281 -11.195 7.036 1.00 9.58 110 ALA A CA 1
ATOM 851 C C . ALA A 1 110 ? 6.140 -10.806 7.957 1.00 9.75 110 ALA A C 1
ATOM 852 O O . ALA A 1 110 ? 5.140 -10.198 7.549 1.00 9.78 110 ALA A O 1
ATOM 854 N N . ASN A 1 111 ? 6.229 -11.155 9.250 1.00 9.41 111 ASN A N 1
ATOM 855 C CA . ASN A 1 111 ? 5.175 -10.868 10.189 1.00 9.27 111 ASN A CA 1
ATOM 856 C C . ASN A 1 111 ? 5.006 -9.359 10.377 1.00 9.22 111 ASN A C 1
ATOM 857 O O . ASN A 1 111 ? 3.879 -8.854 10.466 1.00 10.10 111 ASN A O 1
ATOM 862 N N . PHE A 1 112 ? 6.124 -8.631 10.443 1.00 9.64 112 PHE A N 1
ATOM 863 C CA . PHE A 1 112 ? 6.063 -7.198 10.655 1.00 9.30 112 PHE A CA 1
ATOM 864 C C . PHE A 1 112 ? 5.472 -6.468 9.452 1.00 9.21 112 PHE A C 1
ATOM 865 O O . PHE A 1 112 ? 4.636 -5.595 9.632 1.00 9.36 112 PHE A O 1
ATOM 873 N N . ILE A 1 113 ? 5.896 -6.812 8.233 1.00 9.59 113 ILE A N 1
ATOM 874 C CA . ILE A 1 113 ? 5.363 -6.130 7.062 1.00 9.42 113 ILE A CA 1
ATOM 875 C C . ILE A 1 113 ? 3.901 -6.486 6.879 1.00 9.24 113 ILE A C 1
ATOM 876 O O . ILE A 1 113 ? 3.082 -5.615 6.540 1.00 10.43 113 ILE A O 1
ATOM 881 N N . ALA A 1 114 ? 3.499 -7.711 7.167 1.00 9.64 114 ALA A N 1
ATOM 882 C CA . ALA A 1 114 ? 2.099 -8.094 7.098 1.00 10.69 114 ALA A CA 1
ATOM 883 C C . ALA A 1 114 ? 1.327 -7.275 8.095 1.00 10.13 114 ALA A C 1
ATOM 884 O O . ALA A 1 114 ? 0.252 -6.760 7.807 1.00 10.76 114 ALA A O 1
ATOM 886 N N . TYR A 1 115 ? 1.860 -7.091 9.296 1.00 10.09 115 TYR A N 1
ATOM 887 C CA . TYR A 1 115 ? 1.195 -6.213 10.298 1.00 10.70 115 TYR A CA 1
ATOM 888 C C . TYR A 1 115 ? 1.072 -4.795 9.765 1.00 10.35 115 TYR A C 1
ATOM 889 O O . TYR A 1 115 ? 0.023 -4.127 9.868 1.00 11.34 115 TYR A O 1
ATOM 898 N N . LEU A 1 116 ? 2.123 -4.233 9.155 1.00 10.69 116 LEU A N 1
ATOM 899 C CA . LEU A 1 116 ? 2.045 -2.881 8.560 1.00 11.44 116 LEU A CA 1
ATOM 900 C C . LEU A 1 116 ? 0.903 -2.770 7.543 1.00 11.70 116 LEU A C 1
ATOM 901 O O . LEU A 1 116 ? 0.284 -1.668 7.476 1.00 12.79 116 LEU A O 1
ATOM 906 N N . LEU A 1 117 ? 0.618 -3.803 6.772 1.00 11.81 117 LEU A N 1
ATOM 907 C CA . LEU A 1 117 ? -0.462 -3.789 5.767 1.00 11.84 117 LEU A CA 1
ATOM 908 C C . LEU A 1 117 ? -1.817 -3.618 6.440 1.00 12.84 117 LEU A C 1
ATOM 909 O O . LEU A 1 117 ? -2.776 -3.205 5.784 1.00 14.57 117 LEU A O 1
ATOM 914 N N . THR A 1 118 ? -1.938 -3.927 7.716 1.00 13.84 118 THR A N 1
ATOM 915 C CA . THR A 1 118 ? -3.210 -3.897 8.380 1.00 14.31 118 THR A CA 1
ATOM 916 C C . THR A 1 118 ? -3.480 -2.585 9.141 1.00 16.39 118 THR A C 1
ATOM 917 O O . THR A 1 118 ? -4.607 -2.376 9.590 1.00 19.15 118 THR A O 1
ATOM 921 N N . GLU A 1 119 ? -2.461 -1.752 9.287 1.00 15.89 119 GLU A N 1
ATOM 922 C CA . GLU A 1 119 ? -2.531 -0.495 10.039 1.00 17.21 119 GLU A CA 1
ATOM 923 C C . GLU A 1 119 ? -2.715 0.634 9.053 1.00 17.53 119 GLU A C 1
ATOM 924 O O . GLU A 1 119 ? -1.873 1.306 8.495 1.00 31.73 119 GLU A O 1
ATOM 930 N N . THR A 1 120 ? -3.961 0.955 8.733 1.00 17.42 120 THR A N 1
ATOM 931 C CA . THR A 1 120 ? -4.189 1.899 7.641 1.00 19.52 120 THR A CA 1
ATOM 932 C C . THR A 1 120 ? -4.761 3.201 8.188 1.00 18.40 120 THR A C 1
ATOM 933 O O . THR A 1 120 ? -5.076 4.100 7.409 1.00 20.55 120 THR A O 1
ATOM 937 N N . LYS A 1 121 ? -4.977 3.320 9.499 1.00 19.25 121 LYS A N 1
ATOM 938 C CA . LYS A 1 121 ? -5.604 4.523 10.045 1.00 22.21 121 LYS A CA 1
ATOM 939 C C . LYS A 1 121 ? -4.788 5.115 11.201 1.00 18.73 121 LYS A C 1
ATOM 940 O O . LYS A 1 121 ? -4.546 4.451 12.234 1.00 17.60 121 LYS A O 1
ATOM 946 N N . PRO A 1 122 ? -4.338 6.340 11.079 1.00 18.56 122 PRO A N 1
ATOM 947 C CA . PRO A 1 122 ? -3.646 6.986 12.212 1.00 17.77 122 PRO A CA 1
ATOM 948 C C . PRO A 1 122 ? -4.548 7.100 13.403 1.00 18.18 122 PRO A C 1
ATOM 949 O O . PRO A 1 122 ? -5.744 7.372 13.318 1.00 19.39 122 PRO A O 1
ATOM 953 N N . THR A 1 123 ? -4.130 6.908 14.601 1.00 17.27 123 THR A N 1
ATOM 954 C CA . THR A 1 123 ? -4.556 7.387 15.891 1.00 16.09 123 THR A CA 1
ATOM 955 C C . THR A 1 123 ? -4.747 8.897 15.925 1.00 16.96 123 THR A C 1
ATOM 956 O O . THR A 1 123 ? -3.893 9.687 15.504 1.00 19.42 123 THR A O 1
ATOM 960 N N . LYS A 1 124 ? -5.881 9.367 16.418 1.00 18.38 124 LYS A N 1
ATOM 961 C CA . LYS A 1 124 ? -6.307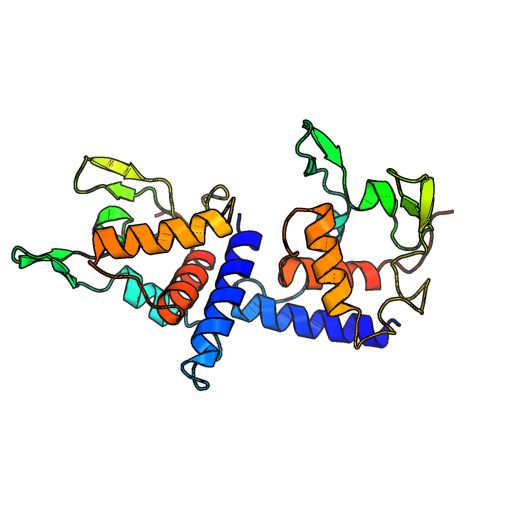 10.744 16.472 1.00 19.65 124 LYS A CA 1
ATOM 962 C C A LYS A 1 124 ? -6.307 11.328 17.888 0.50 22.49 124 LYS A C 1
ATOM 963 C C B LYS A 1 124 ? -6.308 11.200 17.938 0.50 22.59 124 LYS A C 1
ATOM 964 O O A LYS A 1 124 ? -6.188 10.523 18.819 0.50 21.36 124 LYS A O 1
ATOM 965 O O B LYS A 1 124 ? -6.175 12.417 18.159 0.50 21.06 124 LYS A O 1
ATOM 971 N N . ASP B 1 1 ? 17.450 -18.090 20.667 1.00 13.84 1 ASP B N 1
ATOM 972 C CA . ASP B 1 1 ? 16.038 -18.303 20.512 1.00 12.94 1 ASP B CA 1
ATOM 973 C C . ASP B 1 1 ? 15.694 -18.850 19.138 1.00 13.26 1 ASP B C 1
ATOM 974 O O . ASP B 1 1 ? 16.607 -19.118 18.373 1.00 12.47 1 ASP B O 1
ATOM 979 N N . VAL B 1 2 ? 14.427 -19.051 18.830 1.00 12.55 2 VAL B N 1
ATOM 980 C CA . VAL B 1 2 ? 14.020 -19.657 17.558 1.00 11.87 2 VAL B CA 1
ATOM 981 C C . VAL B 1 2 ? 14.320 -18.754 16.403 1.00 12.07 2 VAL B C 1
ATOM 982 O O . VAL B 1 2 ? 14.823 -19.225 15.377 1.00 12.32 2 VAL B O 1
ATOM 986 N N . THR B 1 3 ? 14.059 -17.466 16.494 1.00 11.92 3 THR B N 1
ATOM 987 C CA . THR B 1 3 ? 14.291 -16.592 15.360 1.00 11.87 3 THR B CA 1
ATOM 988 C C . THR B 1 3 ? 15.764 -16.476 15.037 1.00 11.88 3 THR B C 1
ATOM 989 O O . THR B 1 3 ? 16.182 -16.420 13.874 1.00 11.32 3 THR B O 1
ATOM 993 N N . ASN B 1 4 ? 16.614 -16.473 16.065 1.00 12.54 4 ASN B N 1
ATOM 994 C CA . ASN B 1 4 ? 18.072 -16.494 15.797 1.00 13.13 4 ASN B CA 1
ATOM 995 C C . ASN B 1 4 ? 18.522 -17.758 15.100 1.00 12.07 4 ASN B C 1
ATOM 996 O O . ASN B 1 4 ? 19.342 -17.724 14.174 1.00 13.61 4 ASN B O 1
ATOM 1001 N N . ALA B 1 5 ? 17.961 -18.907 15.507 1.00 12.73 5 ALA B N 1
ATOM 1002 C CA . ALA B 1 5 ? 18.266 -20.166 14.824 1.00 12.18 5 ALA B CA 1
ATOM 1003 C C . ALA B 1 5 ? 17.845 -20.155 13.378 1.00 11.45 5 ALA B C 1
ATOM 1004 O O . ALA B 1 5 ? 18.577 -20.621 12.513 1.00 11.99 5 ALA B O 1
ATOM 1006 N N . GLU B 1 6 ? 16.667 -19.610 13.108 1.00 11.38 6 GLU B N 1
ATOM 1007 C CA . GLU B 1 6 ? 16.165 -19.467 11.734 1.00 11.03 6 GLU B CA 1
ATOM 1008 C C . GLU B 1 6 ? 17.158 -18.677 10.892 1.00 11.24 6 GLU B C 1
ATOM 1009 O O . GLU B 1 6 ? 17.486 -19.053 9.738 1.00 11.01 6 GLU B O 1
ATOM 1015 N N . LYS B 1 7 ? 17.718 -17.593 11.417 1.00 11.69 7 LYS B N 1
ATOM 1016 C CA . LYS B 1 7 ? 18.705 -16.823 10.668 1.00 13.62 7 LYS B CA 1
ATOM 1017 C C . LYS B 1 7 ? 19.986 -17.588 10.359 1.00 13.47 7 LYS B C 1
ATOM 1018 O O . LYS B 1 7 ? 20.584 -17.455 9.295 1.00 14.21 7 LYS B O 1
ATOM 1024 N N . LEU B 1 8 ? 20.401 -18.378 11.365 1.00 13.82 8 LEU B N 1
ATOM 1025 C CA . LEU B 1 8 ? 21.621 -19.144 11.124 1.00 14.20 8 LEU B CA 1
ATOM 1026 C C . LEU B 1 8 ? 21.388 -20.199 10.031 1.00 13.25 8 LEU B C 1
ATOM 1027 O O . LEU B 1 8 ? 22.286 -20.440 9.208 1.00 13.86 8 LEU B O 1
ATOM 1032 N N . VAL B 1 9 ? 20.214 -20.834 10.003 1.00 12.29 9 VAL B N 1
ATOM 1033 C CA . VAL B 1 9 ? 19.881 -21.773 8.923 1.00 11.07 9 VAL B CA 1
ATOM 1034 C C . VAL B 1 9 ? 19.937 -21.068 7.557 1.00 11.46 9 VAL B C 1
ATOM 1035 O O . VAL B 1 9 ? 20.483 -21.569 6.566 1.00 11.77 9 VAL B O 1
ATOM 1039 N N . TYR B 1 10 ? 19.361 -19.863 7.449 1.00 11.68 10 TYR B N 1
ATOM 1040 C CA . TYR B 1 10 ? 19.448 -19.073 6.203 1.00 10.93 10 TYR B CA 1
ATOM 1041 C C . TYR B 1 10 ? 20.883 -18.864 5.782 1.00 11.94 10 TYR B C 1
ATOM 1042 O O . TYR B 1 10 ? 21.235 -19.045 4.605 1.00 12.47 10 TYR B O 1
ATOM 1051 N N . LYS B 1 11 ? 21.744 -18.437 6.736 1.00 12.32 11 LYS B N 1
ATOM 1052 C CA . LYS B 1 11 ? 23.150 -18.191 6.402 1.00 13.20 11 LYS B CA 1
ATOM 1053 C C . LYS B 1 11 ? 23.809 -19.458 5.913 1.00 14.09 11 LYS B C 1
ATOM 1054 O O . LYS B 1 11 ? 24.458 -19.406 4.856 1.00 14.36 11 LYS B O 1
ATOM 1060 N N . TYR B 1 12 ? 23.713 -20.579 6.649 1.00 12.84 12 TYR B N 1
ATOM 1061 C CA . TYR B 1 12 ? 24.363 -21.800 6.160 1.00 12.42 12 TYR B CA 1
ATOM 1062 C C . TYR B 1 12 ? 23.750 -22.295 4.854 1.00 12.92 12 TYR B C 1
ATOM 1063 O O . TYR B 1 12 ? 24.463 -22.861 4.042 1.00 13.80 12 TYR B O 1
ATOM 1072 N N . THR B 1 13 ? 22.434 -22.104 4.619 1.00 11.78 13 THR B N 1
ATOM 1073 C CA . THR B 1 13 ? 21.830 -22.459 3.345 1.00 11.70 13 THR B CA 1
ATOM 1074 C C . THR B 1 13 ? 22.483 -21.701 2.176 1.00 13.08 13 THR B C 1
ATOM 1075 O O . THR B 1 13 ? 22.805 -22.293 1.136 1.00 14.19 13 THR B O 1
ATOM 1079 N N . ASN B 1 14 ? 22.676 -20.408 2.325 1.00 14.77 14 ASN B N 1
ATOM 1080 C CA . ASN B 1 14 ? 23.251 -19.615 1.252 1.00 16.32 14 ASN B CA 1
ATOM 1081 C C . ASN B 1 14 ? 24.672 -20.078 1.015 1.00 18.84 14 ASN B C 1
ATOM 1082 O O . ASN B 1 14 ? 25.131 -20.141 -0.145 1.00 18.87 14 ASN B O 1
ATOM 1087 N N . ILE B 1 15 ? 25.429 -20.449 2.028 1.00 17.30 15 ILE B N 1
ATOM 1088 C CA . ILE B 1 15 ? 26.799 -20.919 1.807 1.00 16.50 15 ILE B CA 1
ATOM 1089 C C . ILE B 1 15 ? 26.769 -22.237 1.087 1.00 17.12 15 ILE B C 1
ATOM 1090 O O . ILE B 1 15 ? 27.487 -22.416 0.112 1.00 18.84 15 ILE B O 1
ATOM 1095 N N . ALA B 1 16 ? 25.964 -23.181 1.544 1.00 15.02 16 ALA B N 1
ATOM 1096 C CA . ALA B 1 16 ? 25.867 -24.508 0.913 1.00 15.91 16 ALA B CA 1
ATOM 1097 C C . ALA B 1 16 ? 25.450 -24.366 -0.540 1.00 15.97 16 ALA B C 1
ATOM 1098 O O . ALA B 1 16 ? 25.991 -25.112 -1.386 1.00 19.78 16 ALA B O 1
ATOM 1100 N N . HIS B 1 17 ? 24.540 -23.415 -0.845 1.00 16.84 17 HIS B N 1
ATOM 1101 C CA . HIS B 1 17 ? 24.075 -23.291 -2.232 1.00 20.19 17 HIS B CA 1
ATOM 1102 C C . HIS B 1 17 ? 25.160 -22.795 -3.169 1.00 23.72 17 HIS B C 1
ATOM 1103 O O . HIS B 1 17 ? 25.123 -23.059 -4.400 1.00 24.93 17 HIS B O 1
ATOM 1110 N N . SER B 1 18 ? 26.145 -22.112 -2.597 1.00 22.65 18 SER B N 1
ATOM 1111 C CA . SER B 1 18 ? 27.281 -21.625 -3.414 1.00 27.66 18 SER B CA 1
ATOM 1112 C C . SER B 1 18 ? 28.183 -22.812 -3.784 1.00 27.44 18 SER B C 1
ATOM 1113 O O . SER B 1 18 ? 28.699 -22.836 -4.929 1.00 37.73 18 SER B O 1
ATOM 1116 N N . ALA B 1 19 ? 28.371 -23.800 -2.929 1.00 24.09 19 ALA B N 1
ATOM 1117 C CA . ALA B 1 19 ? 29.182 -24.955 -3.278 1.00 27.82 19 ALA B CA 1
ATOM 1118 C C . ALA B 1 19 ? 28.477 -25.970 -4.172 1.00 28.94 19 ALA B C 1
ATOM 1119 O O . ALA B 1 19 ? 29.107 -26.731 -4.918 1.00 31.94 19 ALA B O 1
ATOM 1121 N N . ASN B 1 20 ? 27.161 -25.997 -4.096 1.00 28.10 20 ASN B N 1
ATOM 1122 C CA . ASN B 1 20 ? 26.358 -26.941 -4.884 1.00 27.06 20 ASN B CA 1
ATOM 1123 C C . ASN B 1 20 ? 25.072 -26.213 -5.254 1.00 27.21 20 ASN B C 1
ATOM 1124 O O . ASN B 1 20 ? 24.204 -26.228 -4.354 1.00 24.53 20 ASN B O 1
ATOM 1129 N N . PRO B 1 21 ? 24.884 -25.582 -6.406 1.00 28.86 21 PRO B N 1
ATOM 1130 C CA . PRO B 1 21 ? 23.598 -24.998 -6.783 1.00 29.23 21 PRO B CA 1
ATOM 1131 C C . PRO B 1 21 ? 22.413 -25.943 -6.739 1.00 29.32 21 PRO B C 1
ATOM 1132 O O . PRO B 1 21 ? 21.258 -25.500 -6.746 1.00 29.11 21 PRO B O 1
ATOM 1136 N N . MET B 1 22 ? 22.651 -27.234 -6.729 1.00 28.65 22 MET B N 1
ATOM 1137 C CA . MET B 1 22 ? 21.553 -28.177 -6.574 1.00 26.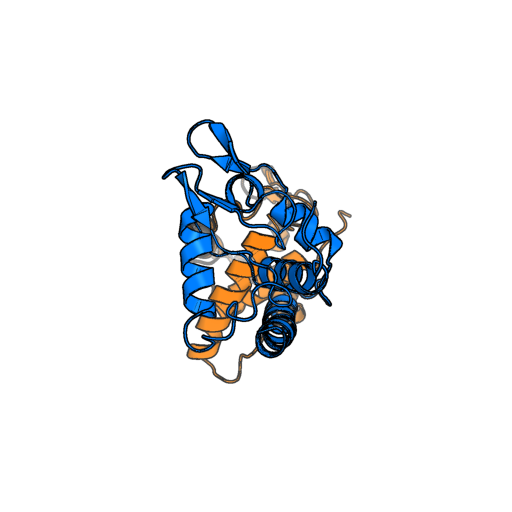37 22 MET B CA 1
ATOM 1138 C C . MET B 1 22 ? 21.077 -28.229 -5.128 1.00 22.55 22 MET B C 1
ATOM 1139 O O . MET B 1 22 ? 19.995 -28.717 -4.866 1.00 24.80 22 MET B O 1
ATOM 1147 N N . TYR B 1 23 ? 21.851 -27.737 -4.158 1.00 21.62 23 TYR B N 1
ATOM 1148 C CA . TYR B 1 23 ? 21.347 -27.584 -2.785 1.00 20.03 23 TYR B CA 1
ATOM 1149 C C . TYR B 1 23 ? 20.559 -26.292 -2.707 1.00 18.50 23 TYR B C 1
ATOM 1150 O O . TYR B 1 23 ? 21.200 -25.241 -2.741 1.00 20.43 23 TYR B O 1
ATOM 1159 N N . GLU B 1 24 ? 19.246 -26.325 -2.565 1.00 22.11 24 GLU B N 1
ATOM 1160 C CA . GLU B 1 24 ? 18.434 -25.107 -2.569 1.00 21.26 24 GLU B CA 1
ATOM 1161 C C . GLU B 1 24 ? 17.811 -24.744 -1.227 1.00 19.80 24 GLU B C 1
ATOM 1162 O O . GLU B 1 24 ? 17.588 -23.569 -0.940 1.00 21.67 24 GLU B O 1
ATOM 1168 N N . ALA B 1 25 ? 17.501 -25.801 -0.483 1.00 16.44 25 ALA B N 1
ATOM 1169 C CA . ALA B 1 25 ? 16.832 -25.655 0.809 1.00 15.80 25 ALA B CA 1
ATOM 1170 C C . ALA B 1 25 ? 17.242 -26.775 1.745 1.00 13.60 25 ALA B C 1
ATOM 1171 O O . ALA B 1 25 ? 17.585 -27.851 1.262 1.00 15.54 25 ALA B O 1
ATOM 1173 N N . PRO B 1 26 ? 17.220 -26.547 3.054 1.00 12.31 26 PRO B N 1
ATOM 1174 C CA . PRO B 1 26 ? 17.563 -27.607 3.976 1.00 12.34 26 PRO B CA 1
ATOM 1175 C C . PRO B 1 26 ? 16.556 -28.740 3.923 1.00 11.99 26 PRO B C 1
ATOM 1176 O O . PRO B 1 26 ? 15.352 -28.579 3.723 1.00 14.08 26 PRO B O 1
ATOM 1180 N N . SER B 1 27 ? 17.153 -29.919 4.180 1.00 13.05 27 SER B N 1
ATOM 1181 C CA . SER B 1 27 ? 16.420 -31.167 4.334 1.00 14.28 27 SER B CA 1
ATOM 1182 C C . SER B 1 27 ? 16.397 -31.591 5.796 1.00 13.16 27 SER B C 1
ATOM 1183 O O . SER B 1 27 ? 17.435 -31.971 6.357 1.00 12.55 27 SER B O 1
ATOM 1186 N N . ILE B 1 28 ? 15.219 -31.530 6.435 1.00 13.16 28 ILE B N 1
ATOM 1187 C CA . ILE B 1 28 ? 15.140 -31.968 7.828 1.00 13.14 28 ILE B CA 1
ATOM 1188 C C . ILE B 1 28 ? 15.327 -33.475 7.910 1.00 13.11 28 ILE B C 1
ATOM 1189 O O . ILE B 1 28 ? 15.837 -33.981 8.925 1.00 13.08 28 ILE B O 1
ATOM 1194 N N . THR B 1 29 ? 14.992 -34.217 6.854 1.00 13.53 29 THR B N 1
ATOM 1195 C CA . THR B 1 29 ? 15.274 -35.672 6.855 1.00 14.89 29 THR B CA 1
ATOM 1196 C C . THR B 1 29 ? 16.728 -35.988 7.004 1.00 13.68 29 THR B C 1
ATOM 1197 O O . THR B 1 29 ? 17.266 -36.811 7.760 1.00 13.72 29 THR B O 1
ATOM 1201 N N . ASP B 1 30 ? 17.595 -35.337 6.288 1.00 13.37 30 ASP B N 1
ATOM 1202 C CA . ASP B 1 30 ? 19.037 -35.381 6.173 1.00 12.97 30 ASP B CA 1
ATOM 1203 C C . ASP B 1 30 ? 19.583 -34.840 7.497 1.00 11.95 30 ASP B C 1
ATOM 1204 O O . ASP B 1 30 ? 20.536 -35.466 7.988 1.00 12.32 30 ASP B O 1
ATOM 1209 N N . GLY B 1 31 ? 19.027 -33.800 8.067 1.00 11.46 31 GLY B N 1
ATOM 1210 C CA . GLY B 1 31 ? 19.505 -33.316 9.400 1.00 11.82 31 GLY B CA 1
ATOM 1211 C C . GLY B 1 31 ? 19.321 -34.357 10.497 1.00 12.22 31 GLY B C 1
ATOM 1212 O O . GLY B 1 31 ? 20.183 -34.569 11.323 1.00 12.02 31 GLY B O 1
ATOM 1213 N N . LYS B 1 32 ? 18.167 -35.057 10.480 1.00 13.13 32 LYS B N 1
ATOM 1214 C CA . LYS B 1 32 ? 17.890 -36.111 11.442 1.00 12.25 32 LYS B CA 1
ATOM 1215 C C . LYS B 1 32 ? 18.808 -37.304 11.184 1.00 12.93 32 LYS B C 1
ATOM 1216 O O . LYS B 1 32 ? 19.305 -37.936 12.140 1.00 12.47 32 LYS B O 1
ATOM 1222 N N . ILE B 1 33 ? 19.083 -37.662 9.942 1.00 12.29 33 ILE B N 1
ATOM 1223 C CA . ILE B 1 33 ? 20.021 -38.752 9.640 1.00 13.25 33 ILE B CA 1
ATOM 1224 C C . ILE B 1 33 ? 21.390 -38.436 10.200 1.00 13.37 33 ILE B C 1
ATOM 1225 O O . ILE B 1 33 ? 22.065 -39.248 10.828 1.00 13.96 33 ILE B O 1
ATOM 1230 N N . PHE B 1 34 ? 21.834 -37.206 9.970 1.00 12.41 34 PHE B N 1
ATOM 1231 C 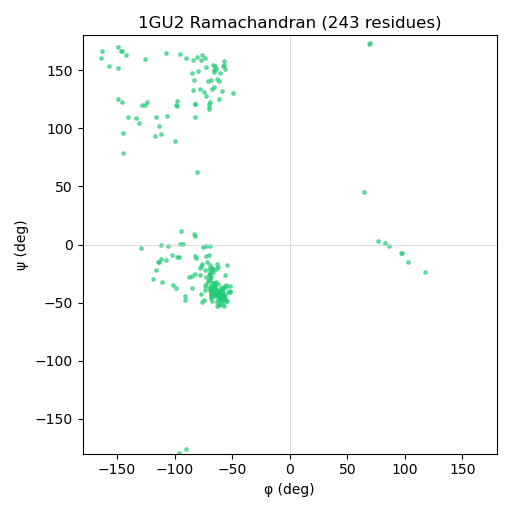CA . PHE B 1 34 ? 23.116 -36.756 10.475 1.00 12.65 34 PHE B CA 1
ATOM 1232 C C . PHE B 1 34 ? 23.223 -36.882 11.984 1.00 12.94 34 PHE B C 1
ATOM 1233 O O . PHE B 1 34 ? 24.235 -37.332 12.512 1.00 12.20 34 PHE B O 1
ATOM 1241 N N . PHE B 1 35 ? 22.177 -36.481 12.712 1.00 11.56 35 PHE B N 1
ATOM 1242 C CA . PHE B 1 35 ? 22.140 -36.483 14.165 1.00 11.50 35 PHE B CA 1
ATOM 1243 C C . PHE B 1 35 ? 22.198 -37.905 14.743 1.00 11.88 35 PHE B C 1
ATOM 1244 O O . PHE B 1 35 ? 22.801 -38.115 15.793 1.00 11.55 35 PHE B O 1
ATOM 1252 N N . ASN B 1 36 ? 21.619 -38.858 14.017 1.00 12.95 36 ASN B N 1
ATOM 1253 C CA . ASN B 1 36 ? 21.547 -40.220 14.514 1.00 13.73 36 ASN B CA 1
ATOM 1254 C C . ASN B 1 36 ? 22.573 -41.192 13.894 1.00 13.80 36 ASN B C 1
ATOM 1255 O O . ASN B 1 36 ? 22.713 -42.330 14.374 1.00 15.86 36 ASN B O 1
ATOM 1260 N N . ARG B 1 37 ? 23.306 -40.807 12.855 1.00 14.99 37 ARG B N 1
ATOM 1261 C CA . ARG B 1 37 ? 24.190 -41.665 12.080 1.00 17.41 37 ARG B CA 1
ATOM 1262 C C . ARG B 1 37 ? 25.348 -42.129 12.981 1.00 13.78 37 ARG B C 1
ATOM 1263 O O . ARG B 1 37 ? 25.952 -41.331 13.677 1.00 14.41 37 ARG B O 1
ATOM 1271 N N . LYS B 1 38 ? 25.684 -43.424 12.913 1.00 14.51 38 LYS B N 1
ATOM 1272 C CA . LYS B 1 38 ? 26.854 -43.942 13.596 1.00 14.68 38 LYS B CA 1
ATOM 1273 C C . LYS B 1 38 ? 28.135 -43.629 12.856 1.00 14.79 38 LYS B C 1
ATOM 1274 O O . LYS B 1 38 ? 28.228 -43.777 11.651 1.00 18.44 38 LYS B O 1
ATOM 1280 N N . PHE B 1 39 ? 29.113 -43.164 13.608 1.00 12.85 39 PHE B N 1
ATOM 1281 C CA . PHE B 1 39 ? 30.464 -42.874 13.107 1.00 11.83 39 PHE B CA 1
ATOM 1282 C C . PHE B 1 39 ? 31.442 -43.645 13.988 1.00 12.34 39 PHE B C 1
ATOM 1283 O O . PHE B 1 39 ? 31.125 -44.005 15.115 1.00 12.51 39 PHE B O 1
ATOM 1291 N N . LYS B 1 40 ? 32.653 -43.875 13.484 1.00 12.70 40 LYS B N 1
ATOM 1292 C CA . LYS B 1 40 ? 33.658 -44.672 14.172 1.00 11.52 40 LYS B CA 1
ATOM 1293 C C . LYS B 1 40 ? 34.646 -43.775 14.902 1.00 10.32 40 LYS B C 1
ATOM 1294 O O . LYS B 1 40 ? 35.338 -42.947 14.284 1.00 11.89 40 LYS B O 1
ATOM 1300 N N . THR B 1 41 ? 34.716 -43.948 16.223 1.00 11.65 41 THR B N 1
ATOM 1301 C CA . THR B 1 41 ? 35.675 -43.210 17.021 1.00 10.91 41 THR B CA 1
ATOM 1302 C C . THR B 1 41 ? 37.059 -43.861 16.926 1.00 11.48 41 THR B C 1
ATOM 1303 O O . THR B 1 41 ? 37.136 -45.012 16.478 1.00 11.84 41 THR B O 1
ATOM 1307 N N . PRO B 1 42 ? 38.136 -43.168 17.262 1.00 10.95 42 PRO B N 1
ATOM 1308 C CA . PRO B 1 42 ? 39.475 -43.733 17.027 1.00 11.40 42 PRO B CA 1
ATOM 1309 C C . PRO B 1 42 ? 39.679 -45.113 17.587 1.00 12.63 42 PRO B C 1
ATOM 1310 O O . PRO B 1 42 ? 40.318 -45.902 16.888 1.00 14.86 42 PRO B O 1
ATOM 1314 N N . SER B 1 43 ? 39.211 -45.459 18.776 1.00 12.36 43 SER B N 1
ATOM 1315 C CA . SER B 1 43 ? 39.621 -46.793 19.272 1.00 14.05 43 SER B CA 1
ATOM 1316 C C . SER B 1 43 ? 38.606 -47.857 18.954 1.00 12.61 43 SER B C 1
ATOM 1317 O O . SER B 1 43 ? 38.795 -48.980 19.417 1.00 15.21 43 SER B O 1
ATOM 1320 N N . GLY B 1 44 ? 37.638 -47.573 18.107 1.00 11.20 44 GLY B N 1
ATOM 1321 C CA . GLY B 1 44 ? 36.794 -48.559 17.482 1.00 12.17 44 GLY B CA 1
ATOM 1322 C C . GLY B 1 44 ? 35.327 -48.471 17.808 1.00 12.24 44 GLY B C 1
ATOM 1323 O O . GLY B 1 44 ? 34.487 -49.007 17.080 1.00 13.17 44 GLY B O 1
ATOM 1324 N N . LYS B 1 45 ? 34.956 -47.872 18.943 1.00 11.49 45 LYS B N 1
ATOM 1325 C CA . LYS B 1 45 ? 33.538 -47.815 19.296 1.00 11.58 45 LYS B CA 1
ATOM 1326 C C . LYS B 1 45 ? 32.778 -46.895 18.330 1.00 12.52 45 LYS B C 1
ATOM 1327 O O . LYS B 1 45 ? 33.301 -45.858 17.911 1.00 13.81 45 LYS B O 1
ATOM 1333 N N . GLU B 1 46 ? 31.591 -47.282 17.997 1.00 12.76 46 GLU B N 1
ATOM 1334 C CA . GLU B 1 46 ? 30.659 -46.387 17.275 1.00 12.88 46 GLU B CA 1
ATOM 1335 C C . GLU B 1 46 ? 30.020 -45.419 18.265 1.00 13.07 46 GLU B C 1
ATOM 1336 O O . GLU B 1 46 ? 29.782 -45.752 19.447 1.00 16.47 46 GLU B O 1
ATOM 1342 N N . ALA B 1 47 ? 29.698 -44.207 17.749 1.00 12.40 47 ALA B N 1
ATOM 1343 C CA . ALA B 1 47 ? 28.994 -43.193 18.512 1.00 11.13 47 ALA B CA 1
ATOM 1344 C C . ALA B 1 47 ? 28.154 -42.386 17.514 1.00 12.09 47 ALA B C 1
ATOM 1345 O O . ALA B 1 47 ? 28.289 -42.529 16.302 1.00 12.18 47 ALA B O 1
ATOM 1347 N N . ALA B 1 48 ? 27.284 -41.548 18.020 1.00 12.00 48 ALA B N 1
ATOM 1348 C CA . ALA B 1 48 ? 26.467 -40.635 17.248 1.00 11.53 48 ALA B CA 1
ATOM 1349 C C . ALA B 1 48 ? 26.251 -39.366 18.025 1.00 11.73 48 ALA B C 1
ATOM 1350 O O . ALA B 1 48 ? 26.478 -39.346 19.225 1.00 12.18 48 ALA B O 1
ATOM 1352 N N . CYS B 1 49 ? 25.760 -38.326 17.370 1.00 11.13 49 CYS B N 1
ATOM 1353 C CA . CYS B 1 49 ? 25.435 -37.117 18.156 1.00 11.28 49 CYS B CA 1
ATOM 1354 C C . CYS B 1 49 ? 24.442 -37.462 19.221 1.00 11.64 49 CYS B C 1
ATOM 1355 O O . CYS B 1 49 ? 24.484 -36.959 20.364 1.00 12.51 49 CYS B O 1
ATOM 1358 N N . ALA B 1 50 ? 23.531 -38.360 18.888 1.00 12.11 50 ALA B N 1
ATOM 1359 C CA . ALA B 1 50 ? 22.497 -38.868 19.809 1.00 13.34 50 ALA B CA 1
ATOM 1360 C C . ALA B 1 50 ? 23.061 -39.587 20.988 1.00 13.86 50 ALA B C 1
ATOM 1361 O O . ALA B 1 50 ? 22.369 -39.745 22.016 1.00 14.51 50 ALA B O 1
ATOM 1363 N N . SER B 1 51 ? 24.302 -40.061 20.957 1.00 13.56 51 SER B N 1
ATOM 1364 C CA . SER B 1 51 ? 24.843 -40.691 22.176 1.00 14.64 51 SER B CA 1
ATOM 1365 C C . SER B 1 51 ? 24.836 -39.780 23.375 1.00 14.57 51 SER B C 1
ATOM 1366 O O . SER B 1 51 ? 24.636 -40.211 24.524 1.00 17.90 51 SER B O 1
ATOM 1369 N N . CYS B 1 52 ? 25.103 -38.491 23.184 1.00 13.44 52 CYS B N 1
ATOM 1370 C CA . CYS B 1 52 ? 25.046 -37.502 24.267 1.00 13.79 52 CYS B CA 1
ATOM 1371 C C . CYS B 1 52 ? 23.752 -36.702 24.297 1.00 13.09 52 CYS B C 1
ATOM 1372 O O . CYS B 1 52 ? 23.263 -36.383 25.370 1.00 15.85 52 CYS B O 1
ATOM 1375 N N . HIS B 1 53 ? 23.192 -36.359 23.140 1.00 12.58 53 HIS B N 1
ATOM 1376 C CA . HIS B 1 53 ? 22.041 -35.472 23.093 1.00 12.94 53 HIS B CA 1
ATOM 1377 C C . HIS B 1 53 ? 20.726 -36.223 23.101 1.00 13.08 53 HIS B C 1
ATOM 1378 O O . HIS B 1 53 ? 19.657 -35.620 23.078 1.00 13.88 53 HIS B O 1
ATOM 1385 N N . THR B 1 54 ? 20.770 -37.553 23.162 1.00 14.68 54 THR B N 1
ATOM 1386 C CA . THR B 1 54 ? 19.644 -38.487 23.042 1.00 15.17 54 THR B CA 1
ATOM 1387 C C . THR B 1 54 ? 19.108 -38.484 21.605 1.00 15.47 54 THR B C 1
ATOM 1388 O O . THR B 1 54 ? 19.495 -37.689 20.789 1.00 14.31 54 THR B O 1
ATOM 1392 N N . ASN B 1 55 ? 18.188 -39.407 21.312 1.00 16.18 55 ASN B N 1
ATOM 1393 C CA . ASN B 1 55 ? 17.631 -39.437 19.964 1.00 16.21 55 ASN B CA 1
ATOM 1394 C C . ASN B 1 55 ? 16.524 -38.457 19.717 1.00 16.98 55 ASN B C 1
ATOM 1395 O O . ASN B 1 55 ? 15.851 -38.379 18.677 1.00 20.07 55 ASN B O 1
ATOM 1400 N N . ASN B 1 56 ? 16.217 -37.586 20.576 1.00 16.32 56 ASN B N 1
ATOM 1401 C CA . ASN B 1 56 ? 15.316 -36.435 20.685 1.00 16.53 56 ASN B CA 1
ATOM 1402 C C . ASN B 1 56 ? 15.976 -35.171 21.218 1.00 14.07 56 ASN B C 1
ATOM 1403 O O . ASN B 1 56 ? 16.163 -35.060 22.442 1.00 15.54 56 ASN B O 1
ATOM 1408 N N . PRO B 1 57 ? 16.249 -34.219 20.348 1.00 13.42 57 PRO B N 1
ATOM 1409 C CA . PRO B 1 57 ? 16.899 -32.991 20.834 1.00 14.05 57 PRO B CA 1
ATOM 1410 C C . PRO B 1 57 ? 16.070 -32.068 21.711 1.00 13.04 57 PRO B C 1
ATOM 1411 O O . PRO B 1 57 ? 16.621 -31.074 22.220 1.00 12.83 57 PRO B O 1
ATOM 1415 N N . ALA B 1 58 ? 14.810 -32.391 21.970 1.00 13.51 58 ALA B N 1
ATOM 1416 C CA . ALA B 1 58 ? 13.971 -31.715 22.925 1.00 13.67 58 ALA B CA 1
ATOM 1417 C C . ALA B 1 58 ? 14.221 -32.217 24.332 1.00 15.06 58 ALA B C 1
ATOM 1418 O O . ALA B 1 58 ? 13.723 -31.630 25.284 1.00 16.90 58 ALA B O 1
ATOM 1420 N N . ASN B 1 59 ? 14.979 -33.282 24.497 1.00 16.56 59 ASN B N 1
ATOM 1421 C CA . ASN B 1 59 ? 15.350 -33.772 25.813 1.00 17.27 59 ASN B CA 1
ATOM 1422 C C . ASN B 1 59 ? 16.609 -33.218 26.397 1.00 16.92 59 ASN B C 1
ATOM 1423 O O . ASN B 1 59 ? 17.455 -32.743 25.655 1.00 15.13 59 ASN B O 1
ATOM 1428 N N . VAL B 1 60 ? 16.692 -33.368 27.700 1.00 17.75 60 VAL B N 1
ATOM 1429 C CA . VAL B 1 60 ? 17.958 -33.127 28.398 1.00 16.95 60 VAL B CA 1
ATOM 1430 C C . VAL B 1 60 ? 18.868 -34.300 28.048 1.00 16.13 60 VAL B C 1
ATOM 1431 O O . VAL B 1 60 ? 18.468 -35.477 28.213 1.00 20.75 60 VAL B O 1
ATOM 1435 N N . GLY B 1 61 ? 20.082 -33.981 27.569 1.00 14.87 61 GLY B N 1
ATOM 1436 C CA . GLY B 1 61 ? 21.065 -35.004 27.248 1.00 15.34 61 GLY B CA 1
ATOM 1437 C C . GLY B 1 61 ? 21.935 -35.298 28.471 1.00 15.09 61 GLY B C 1
ATOM 1438 O O . GLY B 1 61 ? 21.779 -34.809 29.591 1.00 17.45 61 GLY B O 1
ATOM 1439 N N . LYS B 1 62 ? 22.914 -36.161 28.246 1.00 15.23 62 LYS B N 1
ATOM 1440 C CA . LYS B 1 62 ? 23.877 -36.555 29.250 1.00 16.78 62 LYS B CA 1
ATOM 1441 C C . LYS B 1 62 ? 25.212 -36.795 28.544 1.00 15.63 62 LYS B C 1
ATOM 1442 O O . LYS B 1 62 ? 25.283 -37.600 27.617 1.00 16.58 62 LYS B O 1
ATOM 1448 N N . ASN B 1 63 ? 26.242 -36.088 28.958 1.00 16.62 63 ASN B N 1
ATOM 1449 C CA . ASN B 1 63 ? 27.557 -36.250 28.356 1.00 15.89 63 ASN B CA 1
ATOM 1450 C C . ASN B 1 63 ? 28.117 -37.603 28.761 1.00 17.32 63 ASN B C 1
ATOM 1451 O O . ASN B 1 63 ? 28.282 -37.852 29.957 1.00 20.32 63 ASN B O 1
ATOM 1456 N N . ILE B 1 64 ? 28.364 -38.477 27.780 1.00 16.34 64 ILE B N 1
ATOM 1457 C CA . ILE B 1 64 ? 28.828 -39.845 28.046 1.00 16.80 64 ILE B CA 1
ATOM 1458 C C . ILE B 1 64 ? 30.225 -39.823 28.623 1.00 17.59 64 ILE B C 1
ATOM 1459 O O . ILE B 1 64 ? 30.609 -40.828 29.216 1.00 22.36 64 ILE B O 1
ATOM 1464 N N . VAL B 1 65 ? 30.990 -38.752 28.458 1.00 16.63 65 VAL B N 1
ATOM 1465 C CA . VAL B 1 65 ? 32.322 -38.734 29.040 1.00 19.15 65 VAL B CA 1
ATOM 1466 C C . VAL B 1 65 ? 32.322 -38.293 30.489 1.00 23.05 65 VAL B C 1
ATOM 1467 O O . VAL B 1 65 ? 33.088 -38.800 31.326 1.00 23.83 65 VAL B O 1
ATOM 1471 N N . THR B 1 66 ? 31.481 -37.330 30.870 1.00 22.91 66 THR B N 1
ATOM 1472 C CA . THR B 1 66 ? 31.585 -36.759 32.205 1.00 23.31 66 THR B CA 1
ATOM 1473 C C . THR B 1 66 ? 30.361 -37.050 33.081 1.00 24.17 66 THR B C 1
ATOM 1474 O O . THR B 1 66 ? 30.409 -36.867 34.315 1.00 29.00 66 THR B O 1
ATOM 1478 N N . GLY B 1 67 ? 29.269 -37.491 32.460 1.00 24.67 67 GLY B N 1
ATOM 1479 C CA . GLY B 1 67 ? 28.069 -37.839 33.200 1.00 24.32 67 GLY B CA 1
ATOM 1480 C C . GLY B 1 67 ? 27.113 -36.717 33.498 1.00 24.50 67 GLY B C 1
ATOM 1481 O O . GLY B 1 67 ? 26.024 -36.789 34.051 1.00 32.18 67 GLY B O 1
ATOM 1482 N N . LYS B 1 68 ? 27.458 -35.534 33.086 1.00 25.31 68 LYS B N 1
ATOM 1483 C CA . LYS B 1 68 ? 26.813 -34.287 33.346 1.00 23.80 68 LYS B CA 1
ATOM 1484 C C . LYS B 1 68 ? 25.673 -34.106 32.357 1.00 21.31 68 LYS B C 1
ATOM 1485 O O . LYS B 1 68 ? 25.786 -34.382 31.177 1.00 17.38 68 LYS B O 1
ATOM 1491 N N . GLU B 1 69 ? 24.594 -33.550 32.870 1.00 21.89 69 GLU B N 1
ATOM 1492 C CA . GLU B 1 69 ? 23.456 -33.192 32.046 1.00 19.22 69 GLU B CA 1
ATOM 1493 C C . GLU B 1 69 ? 23.788 -32.079 31.050 1.00 17.44 69 GLU B C 1
ATOM 1494 O O . GLU B 1 69 ? 24.620 -31.214 31.291 1.00 20.14 69 GLU B O 1
ATOM 1500 N N . ILE B 1 70 ? 23.101 -32.111 29.917 1.00 16.57 70 ILE B N 1
ATOM 1501 C CA . ILE B 1 70 ? 23.232 -31.181 28.823 1.00 15.74 70 ILE B CA 1
ATOM 1502 C C . ILE B 1 70 ? 21.843 -30.606 28.496 1.00 15.64 70 ILE B C 1
ATOM 1503 O O . ILE B 1 70 ? 20.900 -31.361 28.189 1.00 15.57 70 ILE B O 1
ATOM 1508 N N . PRO B 1 71 ? 21.645 -29.298 28.583 1.00 14.91 71 PRO B N 1
ATOM 1509 C CA . PRO B 1 71 ? 20.334 -28.761 28.227 1.00 15.14 71 PRO B CA 1
ATOM 1510 C C . PRO B 1 71 ? 19.902 -29.110 26.800 1.00 14.35 71 PRO B C 1
ATOM 1511 O O . PRO B 1 71 ? 20.740 -29.356 25.925 1.00 14.09 71 PRO B O 1
ATOM 1515 N N . PRO B 1 72 ? 18.602 -29.139 26.532 1.00 13.78 72 PRO B N 1
ATOM 1516 C CA . PRO B 1 72 ? 18.134 -29.531 25.193 1.00 12.55 72 PRO B CA 1
ATOM 1517 C C . PRO B 1 72 ? 18.726 -28.673 24.099 1.00 12.36 72 PRO B C 1
ATOM 1518 O O . PRO B 1 72 ? 19.029 -27.496 24.322 1.00 14.13 72 PRO B O 1
ATOM 1522 N N . LEU B 1 73 ? 18.872 -29.256 22.929 1.00 12.25 73 LEU B N 1
ATOM 1523 C CA . LEU B 1 73 ? 19.297 -28.498 21.721 1.00 11.50 73 LEU B CA 1
ATOM 1524 C C . LEU B 1 73 ? 18.164 -27.812 20.967 1.00 11.81 73 LEU B C 1
ATOM 1525 O O . LEU B 1 73 ? 18.407 -26.828 20.240 1.00 12.95 73 LEU B O 1
ATOM 1530 N N . ALA B 1 74 ? 16.946 -28.335 21.043 1.00 11.89 74 ALA B N 1
ATOM 1531 C CA . ALA B 1 74 ? 15.833 -27.823 20.256 1.00 11.65 74 ALA B CA 1
ATOM 1532 C C . ALA B 1 74 ? 15.388 -26.452 20.735 1.00 12.15 74 ALA B C 1
ATOM 1533 O O . ALA B 1 74 ? 14.975 -26.317 21.916 1.00 13.59 74 ALA B O 1
ATOM 1535 N N . PRO B 1 75 ? 15.505 -25.426 19.929 1.00 12.40 75 PRO B N 1
ATOM 1536 C CA . PRO B 1 75 ? 15.306 -24.085 20.469 1.00 12.96 75 PRO B CA 1
ATOM 1537 C C . PRO B 1 75 ? 13.872 -23.782 20.830 1.00 13.08 75 PRO B C 1
ATOM 1538 O O . PRO B 1 75 ? 13.647 -22.859 21.593 1.00 13.77 75 PRO B O 1
ATOM 1542 N N . ARG B 1 76 ? 12.853 -24.436 20.343 1.00 12.56 76 ARG B N 1
ATOM 1543 C CA . ARG B 1 76 ? 11.476 -24.142 20.766 1.00 13.10 76 ARG B CA 1
ATOM 1544 C C . ARG B 1 76 ? 11.313 -24.597 22.210 1.00 15.20 76 ARG B C 1
ATOM 1545 O O . ARG B 1 76 ? 10.447 -24.082 22.925 1.00 16.46 76 ARG B O 1
ATOM 1553 N N . VAL B 1 77 ? 12.110 -25.579 22.662 1.00 14.84 77 VAL B N 1
ATOM 1554 C CA . VAL B 1 77 ? 12.063 -26.137 23.982 1.00 15.37 77 VAL B CA 1
ATOM 1555 C C . VAL B 1 77 ? 12.994 -25.421 24.935 1.00 15.80 77 VAL B C 1
ATOM 1556 O O . VAL B 1 77 ? 12.653 -25.143 26.081 1.00 20.51 77 VAL B O 1
ATOM 1560 N N . ASN B 1 78 ? 14.205 -25.139 24.492 1.00 15.11 78 ASN B N 1
ATOM 1561 C CA . ASN B 1 78 ? 15.216 -24.397 25.243 1.00 14.27 78 ASN B CA 1
ATOM 1562 C C . ASN B 1 78 ? 15.492 -23.114 24.457 1.00 15.41 78 ASN B C 1
ATOM 1563 O O . ASN B 1 78 ? 16.398 -23.083 23.615 1.00 13.99 78 ASN B O 1
ATOM 1568 N N . THR B 1 79 ? 14.794 -22.054 24.813 1.00 15.66 79 THR B N 1
ATOM 1569 C CA . THR B 1 79 ? 14.970 -20.815 24.014 1.00 15.38 79 THR B CA 1
ATOM 1570 C C . THR B 1 79 ? 16.279 -20.089 24.297 1.00 15.84 79 THR B C 1
ATOM 1571 O O . THR B 1 79 ? 16.573 -19.100 23.610 1.00 17.52 79 THR B O 1
ATOM 1575 N N . LYS B 1 80 ? 17.118 -20.554 25.230 1.00 16.43 80 LYS B N 1
ATOM 1576 C CA . LYS B 1 80 ? 18.443 -19.968 25.439 1.00 17.67 80 LYS B CA 1
ATOM 1577 C C . LYS B 1 80 ? 19.395 -20.461 24.353 1.00 16.99 80 LYS B C 1
ATOM 1578 O O . LYS B 1 80 ? 20.432 -19.800 24.149 1.00 18.99 80 LYS B O 1
ATOM 1584 N N . ARG B 1 81 ? 19.091 -21.562 23.687 1.00 15.33 81 ARG B N 1
ATOM 1585 C CA . ARG B 1 81 ? 19.966 -21.945 22.583 1.00 14.60 81 ARG B CA 1
ATOM 1586 C C . ARG B 1 81 ? 19.964 -20.913 21.468 1.00 14.95 81 ARG B C 1
ATOM 1587 O O . ARG B 1 81 ? 18.911 -20.348 21.138 1.00 14.41 81 ARG B O 1
ATOM 1595 N N . PHE B 1 82 ? 21.105 -20.659 20.833 1.00 13.24 82 PHE B N 1
ATOM 1596 C CA . PHE B 1 82 ? 21.216 -19.699 19.751 1.00 13.53 82 PHE B CA 1
ATOM 1597 C C . PHE B 1 82 ? 20.930 -18.280 20.234 1.00 12.59 82 PHE B C 1
ATOM 1598 O O . PHE B 1 82 ? 20.257 -17.503 19.560 1.00 15.38 82 PHE B O 1
ATOM 1606 N N . THR B 1 83 ? 21.520 -17.910 21.389 1.00 15.04 83 THR B N 1
ATOM 1607 C CA . THR B 1 83 ? 21.389 -16.530 21.835 1.00 15.31 83 THR B CA 1
ATOM 1608 C C . THR B 1 83 ? 22.285 -15.589 21.042 1.00 13.61 83 THR B C 1
ATOM 1609 O O . THR B 1 83 ? 21.815 -14.576 20.564 1.00 14.17 83 THR B O 1
ATOM 1613 N N . ASP B 1 84 ? 23.559 -15.930 20.897 1.00 15.35 84 ASP B N 1
ATOM 1614 C CA . ASP B 1 84 ? 24.519 -15.151 20.098 1.00 15.23 84 ASP B CA 1
ATOM 1615 C C . ASP B 1 84 ? 24.939 -15.966 18.902 1.00 14.44 84 ASP B C 1
ATOM 1616 O O . ASP B 1 84 ? 25.760 -16.882 19.037 1.00 13.69 84 ASP B O 1
ATOM 1621 N N . ILE B 1 85 ? 24.424 -15.715 17.687 1.00 14.17 85 ILE B N 1
ATOM 1622 C CA . ILE B 1 85 ? 24.667 -16.667 16.632 1.00 14.57 85 ILE B CA 1
ATOM 1623 C C . ILE B 1 85 ? 26.094 -16.510 16.099 1.00 14.98 85 ILE B C 1
ATOM 1624 O O . ILE B 1 85 ? 26.547 -17.471 15.498 1.00 16.09 85 ILE B O 1
ATOM 1629 N N . ASP B 1 86 ? 26.755 -15.408 16.327 1.00 16.96 86 ASP B N 1
ATOM 1630 C CA . ASP B 1 86 ? 28.170 -15.400 15.937 1.00 20.45 86 ASP B CA 1
ATOM 1631 C C . ASP B 1 86 ? 28.953 -16.336 16.831 1.00 17.70 86 ASP B C 1
ATOM 1632 O O . ASP B 1 86 ? 29.812 -17.092 16.375 1.00 19.15 86 ASP B O 1
ATOM 1637 N N . LYS B 1 87 ? 28.673 -16.322 18.130 1.00 19.25 87 LYS B N 1
ATOM 1638 C CA . LYS B 1 87 ? 29.305 -17.275 19.015 1.00 20.49 87 LYS B CA 1
ATOM 1639 C C . LYS B 1 87 ? 28.937 -18.696 18.624 1.00 18.26 87 LYS B C 1
ATOM 1640 O O . LYS B 1 87 ? 29.791 -19.612 18.684 1.00 18.07 87 LYS B O 1
ATOM 1646 N N . VAL B 1 88 ? 27.688 -18.960 18.246 1.00 15.60 88 VAL B N 1
ATOM 1647 C CA . VAL B 1 88 ? 27.293 -20.316 17.863 1.00 14.45 88 VAL B CA 1
ATOM 1648 C C . VAL B 1 88 ? 28.113 -20.789 16.671 1.00 13.71 88 VAL B C 1
ATOM 1649 O O . VAL B 1 88 ? 28.541 -21.938 16.611 1.00 12.96 88 VAL B O 1
ATOM 1653 N N . GLU B 1 89 ? 28.300 -19.942 15.669 1.00 12.80 89 GLU B N 1
ATOM 1654 C CA . GLU B 1 89 ? 29.111 -20.352 14.521 1.00 13.14 89 GLU B CA 1
ATOM 1655 C C . GLU B 1 89 ? 30.482 -20.794 14.972 1.00 13.65 89 GLU B C 1
ATOM 1656 O O . GLU B 1 89 ? 30.985 -21.830 14.521 1.00 13.10 89 GLU B O 1
ATOM 1662 N N . ASP B 1 90 ? 31.116 -20.032 15.838 1.00 14.55 90 ASP B N 1
ATOM 1663 C CA . ASP B 1 90 ? 32.436 -20.407 16.368 1.00 15.72 90 ASP B CA 1
ATOM 1664 C C . ASP B 1 90 ? 32.381 -21.697 17.181 1.00 15.40 90 ASP B C 1
ATOM 1665 O O . ASP B 1 90 ? 33.212 -22.606 17.054 1.00 14.63 90 ASP B O 1
ATOM 1674 N N . GLU B 1 91 ? 31.386 -21.824 18.043 1.00 15.78 91 GLU B N 1
ATOM 1675 C CA . GLU B 1 91 ? 31.284 -22.979 18.915 1.00 16.42 91 GLU B CA 1
ATOM 1676 C C . GLU B 1 91 ? 30.927 -24.231 18.127 1.00 13.73 91 GLU B C 1
ATOM 1677 O O . GLU B 1 91 ? 31.462 -25.322 18.468 1.00 13.95 91 GLU B O 1
ATOM 1683 N N . PHE B 1 92 ? 30.075 -24.099 17.116 1.00 13.18 92 PHE B N 1
ATOM 1684 C CA . PHE B 1 92 ? 29.707 -25.297 16.333 1.00 13.10 92 PHE B CA 1
ATOM 1685 C C . PHE B 1 92 ? 30.932 -25.839 15.576 1.00 11.60 92 PHE B C 1
ATOM 1686 O O . PHE B 1 92 ? 31.156 -27.039 15.538 1.00 10.92 92 PHE B O 1
ATOM 1694 N N . THR B 1 93 ? 31.753 -24.930 15.029 1.00 11.14 93 THR B N 1
ATOM 1695 C CA . THR B 1 93 ? 33.007 -25.363 14.405 1.00 10.57 93 THR B CA 1
ATOM 1696 C C . THR B 1 93 ? 33.905 -26.051 15.412 1.00 10.84 93 THR B C 1
ATOM 1697 O O . THR B 1 93 ? 34.464 -27.144 15.123 1.00 10.60 93 THR B O 1
ATOM 1701 N N . LYS B 1 94 ? 34.093 -25.448 16.593 1.00 10.64 94 LYS B N 1
ATOM 1702 C CA . LYS B 1 94 ? 34.944 -26.122 17.595 1.00 10.69 94 LYS B CA 1
ATOM 1703 C C . LYS B 1 94 ? 34.378 -27.456 17.992 1.00 10.24 94 LYS B C 1
ATOM 1704 O O . LYS B 1 94 ? 35.128 -28.446 18.195 1.00 10.22 94 LYS B O 1
ATOM 1710 N N . HIS B 1 95 ? 33.065 -27.558 18.165 1.00 10.18 95 HIS B N 1
ATOM 1711 C CA . HIS B 1 95 ? 32.451 -28.791 18.617 1.00 9.74 95 HIS B CA 1
ATOM 1712 C C . HIS B 1 95 ? 32.568 -29.890 17.560 1.00 9.67 95 HIS B C 1
ATOM 1713 O O . HIS B 1 95 ? 32.860 -31.035 17.883 1.00 9.70 95 HIS B O 1
ATOM 1720 N N . CYS B 1 96 ? 32.337 -29.593 16.287 1.00 9.57 96 CYS B N 1
ATOM 1721 C CA . CYS B 1 96 ? 32.556 -30.572 15.227 1.00 9.28 96 CYS B CA 1
ATOM 1722 C C . CYS B 1 96 ? 34.015 -31.016 15.244 1.00 10.31 96 CYS B C 1
ATOM 1723 O O . CYS B 1 96 ? 34.314 -32.204 15.105 1.00 10.53 96 CYS B O 1
ATOM 1726 N N . ASN B 1 97 ? 34.941 -30.081 15.403 1.00 10.64 97 ASN B N 1
ATOM 1727 C CA . ASN B 1 97 ? 36.334 -30.492 15.475 1.00 11.30 97 ASN B CA 1
ATOM 1728 C C . ASN B 1 97 ? 36.581 -31.424 16.650 1.00 11.28 97 ASN B C 1
ATOM 1729 O O . ASN B 1 97 ? 37.332 -32.384 16.522 1.00 12.85 97 ASN B O 1
ATOM 1734 N N . ASP B 1 98 ? 36.012 -31.123 17.813 1.00 11.60 98 ASP B N 1
ATOM 1735 C CA . ASP B 1 98 ? 36.169 -32.006 18.992 1.00 12.43 98 ASP B CA 1
ATOM 1736 C C . ASP B 1 98 ? 35.572 -33.387 18.787 1.00 13.63 98 ASP B C 1
ATOM 1737 O O . ASP B 1 98 ? 36.192 -34.415 19.044 1.00 19.76 98 ASP B O 1
ATOM 1746 N N . ILE B 1 99 ? 34.323 -33.426 18.382 1.00 9.88 99 ILE B N 1
ATOM 1747 C CA . ILE B 1 99 ? 33.621 -34.719 18.275 1.00 10.28 99 ILE B CA 1
ATOM 1748 C C . ILE B 1 99 ? 34.078 -35.544 17.084 1.00 10.56 99 ILE B C 1
ATOM 1749 O O . ILE B 1 99 ? 34.218 -36.761 17.174 1.00 12.25 99 ILE B O 1
ATOM 1754 N N . LEU B 1 100 ? 34.327 -34.900 15.932 1.00 8.77 100 LEU B N 1
ATOM 1755 C CA . LEU B 1 100 ? 34.549 -35.617 14.681 1.00 9.30 100 LEU B CA 1
ATOM 1756 C C . LEU B 1 100 ? 35.960 -35.458 14.156 1.00 9.28 100 LEU B C 1
ATOM 1757 O O . LEU B 1 100 ? 36.321 -36.222 13.239 1.00 10.03 100 LEU B O 1
ATOM 1762 N N . GLY B 1 101 ? 36.734 -34.509 14.640 1.00 9.49 101 GLY B N 1
ATOM 1763 C CA . GLY B 1 101 ? 38.108 -34.298 14.155 1.00 10.22 101 GLY B CA 1
ATOM 1764 C C . GLY B 1 101 ? 38.272 -33.252 13.113 1.00 10.00 101 GLY B C 1
ATOM 1765 O O . GLY B 1 101 ? 39.413 -32.928 12.755 1.00 10.77 101 GLY B O 1
ATOM 1766 N N . ALA B 1 102 ? 37.168 -32.707 12.599 1.00 10.18 102 ALA B N 1
ATOM 1767 C CA . ALA B 1 102 ? 37.185 -31.718 11.529 1.00 9.87 102 ALA B CA 1
ATOM 1768 C C . ALA B 1 102 ? 35.809 -31.057 11.517 1.00 10.82 102 ALA B C 1
ATOM 1769 O O . ALA B 1 102 ? 34.839 -31.593 12.047 1.00 11.70 102 ALA B O 1
ATOM 1771 N N . ASP B 1 103 ? 35.727 -29.866 10.900 1.00 10.77 103 ASP B N 1
ATOM 1772 C CA . ASP B 1 103 ? 34.455 -29.155 10.895 1.00 10.08 103 ASP B CA 1
ATOM 1773 C C . ASP B 1 103 ? 33.380 -29.917 10.137 1.00 9.34 103 ASP B C 1
ATOM 1774 O O . ASP B 1 103 ? 33.654 -30.671 9.234 1.00 11.21 103 ASP B O 1
ATOM 1779 N N . CYS B 1 104 ? 32.139 -29.692 10.562 1.00 10.30 104 CYS B N 1
ATOM 1780 C CA . CYS B 1 104 ? 30.977 -30.142 9.788 1.00 10.81 104 CYS B CA 1
ATOM 1781 C C . CYS B 1 104 ? 30.836 -29.238 8.581 1.00 10.04 104 CYS B C 1
ATOM 1782 O O . CYS B 1 104 ? 31.376 -28.130 8.571 1.00 11.89 104 CYS B O 1
ATOM 1785 N N . SER B 1 105 ? 30.112 -29.717 7.552 1.00 10.17 105 SER B N 1
ATOM 1786 C CA . SER B 1 105 ? 29.917 -28.887 6.342 1.00 10.42 105 SER B CA 1
ATOM 1787 C C . SER B 1 105 ? 28.760 -27.902 6.500 1.00 10.44 105 SER B C 1
ATOM 1788 O O . SER B 1 105 ? 27.881 -28.071 7.351 1.00 10.05 105 SER B O 1
ATOM 1791 N N . PRO B 1 106 ? 28.726 -26.821 5.707 1.00 11.14 106 PRO B N 1
ATOM 1792 C CA . PRO B 1 106 ? 27.589 -25.908 5.765 1.00 11.40 106 PRO B CA 1
ATOM 1793 C C . PRO B 1 106 ? 26.272 -26.590 5.482 1.00 11.05 106 PRO B C 1
ATOM 1794 O O . PRO B 1 106 ? 25.296 -26.264 6.160 1.00 10.92 106 PRO B O 1
ATOM 1798 N N . SER B 1 107 ? 26.201 -27.525 4.489 1.00 11.02 107 SER B N 1
ATOM 1799 C CA . SER B 1 107 ? 24.920 -28.186 4.285 1.00 11.26 107 SER B CA 1
ATOM 1800 C C . SER B 1 107 ? 24.516 -29.004 5.494 1.00 9.92 107 SER B C 1
ATOM 1801 O O . SER B 1 107 ? 23.337 -29.052 5.837 1.00 10.43 107 SER B O 1
ATOM 1804 N N . GLU B 1 108 ? 25.462 -29.688 6.164 1.00 10.42 108 GLU B N 1
ATOM 1805 C CA . GLU B 1 108 ? 25.124 -30.388 7.399 1.00 10.76 108 GLU B CA 1
ATOM 1806 C C . GLU B 1 108 ? 24.595 -29.460 8.487 1.00 9.99 108 GLU B C 1
ATOM 1807 O O . GLU B 1 108 ? 23.613 -29.820 9.162 1.00 10.23 108 GLU B O 1
ATOM 1813 N N . LYS B 1 109 ? 25.203 -28.295 8.671 1.00 9.84 109 LYS B N 1
ATOM 1814 C CA . LYS B 1 109 ? 24.760 -27.354 9.692 1.00 9.80 109 LYS B CA 1
ATOM 1815 C C . LYS B 1 109 ? 23.392 -26.818 9.383 1.00 9.52 109 LYS B C 1
ATOM 1816 O O . LYS B 1 109 ? 22.545 -26.730 10.279 1.00 10.31 109 LYS B O 1
ATOM 1822 N N . ALA B 1 110 ? 23.112 -26.469 8.137 1.00 9.79 110 ALA B N 1
ATOM 1823 C CA . ALA B 1 110 ? 21.790 -25.966 7.749 1.00 10.17 110 ALA B CA 1
ATOM 1824 C C . ALA B 1 110 ? 20.748 -27.048 7.966 1.00 10.47 110 ALA B C 1
ATOM 1825 O O . ALA B 1 110 ? 19.696 -26.791 8.536 1.00 10.05 110 ALA B O 1
ATOM 1827 N N . ASN B 1 111 ? 21.019 -28.262 7.468 1.00 9.82 111 ASN B N 1
ATOM 1828 C CA . ASN B 1 111 ? 20.079 -29.358 7.606 1.00 9.65 111 ASN B CA 1
ATOM 1829 C C . ASN B 1 111 ? 19.798 -29.640 9.087 1.00 10.59 111 ASN B C 1
ATOM 1830 O O . ASN B 1 111 ? 18.659 -29.902 9.477 1.00 10.36 111 ASN B O 1
ATOM 1835 N N . PHE B 1 112 ? 20.873 -29.626 9.886 1.00 9.89 112 PHE B N 1
ATOM 1836 C CA . PHE B 1 112 ? 20.717 -30.027 11.305 1.00 9.65 112 PHE B CA 1
ATOM 1837 C C . PHE B 1 112 ? 19.900 -29.028 12.085 1.00 9.26 112 PHE B C 1
ATOM 1838 O O . PHE B 1 112 ? 19.000 -29.363 12.874 1.00 9.69 112 PHE B O 1
ATOM 1846 N N . ILE B 1 113 ? 20.203 -27.740 11.905 1.00 9.49 113 ILE B N 1
ATOM 1847 C CA . ILE B 1 113 ? 19.515 -26.708 12.714 1.00 9.28 113 ILE B CA 1
ATOM 1848 C C . ILE B 1 113 ? 18.079 -26.576 12.214 1.00 9.85 113 ILE B C 1
ATOM 1849 O O . ILE B 1 113 ? 17.190 -26.388 13.036 1.00 9.92 113 ILE B O 1
ATOM 1854 N N . ALA B 1 114 ? 17.855 -26.758 10.895 1.00 9.87 114 ALA B N 1
ATOM 1855 C CA . ALA B 1 114 ? 16.464 -26.791 10.431 1.00 10.15 114 ALA B CA 1
ATOM 1856 C C . ALA B 1 114 ? 15.722 -27.949 11.099 1.00 10.32 114 ALA B C 1
ATOM 1857 O O . ALA B 1 114 ? 14.599 -27.774 11.543 1.00 10.80 114 ALA B O 1
ATOM 1859 N N . TYR B 1 115 ? 16.327 -29.123 11.161 1.00 9.92 115 TYR B N 1
ATOM 1860 C CA . TYR B 1 115 ? 15.763 -30.245 11.907 1.00 10.34 115 TYR B CA 1
ATOM 1861 C C . TYR B 1 115 ? 15.475 -29.861 13.354 1.00 10.34 115 TYR B C 1
ATOM 1862 O O . TYR B 1 115 ? 14.381 -30.131 13.900 1.00 10.92 115 TYR B O 1
ATOM 1871 N N . LEU B 1 116 ? 16.437 -29.241 14.055 1.00 10.48 116 LEU B N 1
ATOM 1872 C CA . LEU B 1 116 ? 16.219 -28.863 15.447 1.00 10.58 116 LEU B CA 1
ATOM 1873 C C . LEU B 1 116 ? 14.974 -27.993 15.630 1.00 11.21 116 LEU B C 1
ATOM 1874 O O . LEU B 1 116 ? 14.276 -28.095 16.662 1.00 11.87 116 LEU B O 1
ATOM 1879 N N . LEU B 1 117 ? 14.688 -27.138 14.662 1.00 10.55 117 LEU B N 1
ATOM 1880 C CA . LEU B 1 117 ? 13.559 -26.216 14.688 1.00 10.60 117 LEU B CA 1
ATOM 1881 C C . LEU B 1 117 ? 12.226 -26.914 14.548 1.00 11.28 117 LEU B C 1
ATOM 1882 O O . LEU B 1 117 ? 11.200 -26.249 14.763 1.00 12.28 117 LEU B O 1
ATOM 1887 N N . THR B 1 118 ? 12.230 -28.208 14.245 1.00 10.99 118 THR B N 1
ATOM 1888 C CA . THR B 1 118 ? 11.011 -28.976 14.086 1.00 12.30 118 THR B CA 1
ATOM 1889 C C . THR B 1 118 ? 10.742 -29.912 15.244 1.00 12.97 118 THR B C 1
ATOM 1890 O O . THR B 1 118 ? 9.695 -30.563 15.250 1.00 14.39 118 THR B O 1
ATOM 1894 N N . GLU B 1 119 ? 11.622 -29.952 16.245 1.00 13.33 119 GLU B N 1
ATOM 1895 C CA . GLU B 1 119 ? 11.421 -30.826 17.419 1.00 12.96 119 GLU B CA 1
ATOM 1896 C C . GLU B 1 119 ? 10.822 -30.055 18.579 1.00 13.92 119 GLU B C 1
ATOM 1897 O O . GLU B 1 119 ? 11.401 -29.043 18.990 1.00 15.69 119 GLU B O 1
ATOM 1903 N N . THR B 1 120 ? 9.687 -30.514 19.067 1.00 14.77 120 THR B N 1
ATOM 1904 C CA . THR B 1 120 ? 8.912 -29.711 19.961 1.00 16.82 120 THR B CA 1
ATOM 1905 C C . THR B 1 120 ? 8.482 -30.390 21.264 1.00 16.68 120 THR B C 1
ATOM 1906 O O . THR B 1 120 ? 7.835 -29.732 22.098 1.00 18.15 120 THR B O 1
ATOM 1910 N N . LYS B 1 121 ? 8.784 -31.660 21.453 1.00 16.59 121 LYS B N 1
ATOM 1911 C CA . LYS B 1 121 ? 8.199 -32.429 22.546 1.00 19.03 121 LYS B CA 1
ATOM 1912 C C . LYS B 1 121 ? 9.190 -33.369 23.208 1.00 17.98 121 LYS B C 1
ATOM 1913 O O . LYS B 1 121 ? 9.590 -34.366 22.642 1.00 19.01 121 LYS B O 1
ATOM 1919 N N . PRO B 1 122 ? 9.578 -33.060 24.433 1.00 20.29 122 PRO B N 1
ATOM 1920 C CA . PRO B 1 122 ? 10.465 -33.968 25.169 1.00 22.50 122 PRO B CA 1
ATOM 1921 C C . PRO B 1 122 ? 9.748 -35.296 25.264 1.00 27.86 122 PRO B C 1
ATOM 1922 O O . PRO B 1 122 ? 8.534 -35.312 25.509 1.00 28.52 122 PRO B O 1
ATOM 1926 N N . THR B 1 123 ? 10.381 -36.394 24.970 1.00 32.08 123 THR B N 1
ATOM 1927 C CA . THR B 1 123 ? 10.053 -37.695 25.480 1.00 38.00 123 THR B CA 1
ATOM 1928 C C . THR B 1 123 ? 10.822 -38.145 26.722 1.00 40.61 123 THR B C 1
ATOM 1929 O O . THR B 1 123 ? 10.293 -39.183 27.238 1.00 49.72 123 THR B O 1
#

Organism: Methylophilus methylotrophus (NCBI:txid17)

Solvent-accessible surface area: 14360 Å² total; per-residue (Å²): 50,30,82,22,0,74,121,9,11,121,96,13,13,100,45,0,83,35,2,4,32,95,28,132,64,49,34,71,94,72,0,102,88,25,0,50,119,148,50,166,36,147,99,36,147,95,16,11,28,19,50,27,23,48,107,12,0,2,31,76,4,128,44,110,128,97,47,157,122,33,76,19,27,0,0,142,56,24,76,166,70,20,73,66,68,129,119,21,43,90,85,33,44,127,84,4,65,121,86,75,62,39,42,6,0,12,8,30,12,0,15,15,0,7,3,3,51,73,34,54,162,61,90,242,60,29,36,35,0,0,21,0,0,94,91,9,13,71,72,6,72,91,95,71,92,164,31,119,51,19,36,67,91,68,0,105,93,25,0,47,128,131,50,162,38,146,114,37,166,117,16,8,30,19,49,28,25,45,108,11,0,2,26,80,3,111,47,100,127,94,48,152,121,32,78,19,27,0,0,85,54,26,83,176,70,21,100,76,28,99,126,30,39,87,78,30,47,128,84,6,66,119,89,79,60,62,68,9,45,50,36,53,10,0,14,15,0,0,6,4,0,32,39,69,148,74,134

Nearest PDB structures (foldseek):
  1gu2-assembly2_B  TM=9.917E-01  e=4.982E-23  Methylophilus methylotrophus W3A1
  1e8e-assembly1_A  TM=9.278E-01  e=3.682E-20  Methylophilus methylotrophus
  1dw0-assembly1_A  TM=8.520E-01  e=1.030E-08  Cereibacter sphaeroides
  1gu2-assembly2_B  TM=1.008E+00  e=1.603E-23  Methylophilus methylotrophus W3A1
  1e8e-assembly1_A  TM=9.359E-01  e=1.959E-18  Methylophilus methylotrophus

Foldseek 3Di:
DLVLLVVLLVVLQVVCCVVPVVRHHADLVVLLCQQPPWDADPVRDTDGVCNFCNSALLDWGADPVPRDIHHGQQCLNVVPHCPVVVPVVVVQQVVCCVPPVGGDHSNNSSRNSVNSPVRNDDDD/DLVLLVVLLVVLQVVVCVVPVVRRAADLVLLLCQQAPWDADVVGDTDGVCQFCNSALLDWGADPVPRDTHHGQQCLNVVVHSPDVVVVVVVQQVVCCVPPVGHDHSSNSSNNSVNSPPGHDDD

Sequence (247 aa):
DVTNAEKLVYKYTNIAHSANPMYEAPSITDGKIFFNRKFKTPSGKEAACASCHTNNPANVGKNIVTGKEIPPLAPRVNTKRFTDIDKVEDEFTKHCNDILGADCSPSEKANFIAYLLTETKPTKDVTNAEKLVYKYTNIAHSANPMYEAPSITDGKIFFNRKFKTPSGKEAACASCHTNNPANVGKNIVTGKEIPPLAPRVNTKRFTDIDKVEDEFTKHCNDILGADCSPSEKANFIAYLLTETKPT

InterPro domains:
  IPR009056 Cytochrome c-like domain [PS51007] (46-140)
  IPR015170 Protein of unknown function DUF1924, Cytochrome c-type protein SHP-like [PF09086] (45-136)
  IPR036909 Cytochrome c-like domain superfamily [G3DSA:1.10.760.10] (21-144)
  IPR036909 Cytochrome c-like domain superfamily [SSF46626] (30-138)

Secondary structure (DSSP, 8-state):
-HHHHHHHHHHHHHHHHHHSTT--S--HHHHHHHHH--EE-TTS-EE-HHHHH-S-TTS-EE-TTT--EE--S-TTTSTTTTT-HHHHHHHHHHHHHHHHSSPPPHHHHHHHHHHHHH--S---/-HHHHHHHHHHHHHHHHHH-TT--S--HHHHHHHHH--EE-TTS-EE-HHHHH-S-TTS-EE-TTT--EE--S-TTT-TTTTSSHHHHHHHHHHHHHHHHSSPPPHHHHHHHHHHHTT-----

Radius of gyration: 20.74 Å; Cα contacts (8 Å, |Δi|>4): 430; chains: 2; bounding box: 46×63×40 Å

B-factor: mean 19.66, std 12.49, range [8.6, 85.4]